Protein AF-A0A0B4ES40-F1 (afdb_monomer)

Mean predicted aligned error: 14.02 Å

pLDDT: mean 85.28, std 9.87, range [44.19, 98.38]

Radius of gyration: 59.07 Å; Cα contacts (8 Å, |Δi|>4): 152; chains: 1; bounding box: 113×25×164 Å

Foldseek 3Di:
DVVLVVLVVVLVVLVVQLVVLVVQLVVLLVQLLVLLVVLLVVLVVVQVVCVVVVHPPDPLSVVLNVLSVVLNVLSVQLVVLLVVCVVPNDPVSVVSNVVSLVVSLVSLVVSCVSDDPVSNVSSVSSNVSSVSSVVSSVSSSVSVVVSVVSVVVSVVVVVVVVVVVVVVVVVVVVVVVVVVVVVVVVVVVVVVVVVVVVVVVVVCCVVPPVPLVVVLVVLVVCVVVVNLPDADDDPDDDPSNVSSVVSNVVSVVVVVVVVVVVVVVVVD

Secondary structure (DSSP, 8-state):
-HHHHHHHHHHHHHHHHHHHHHHHHHHHHHHHHHHHHHHHHHHHHHHHHHHHTT----HHHHHHHHHHHHHHHHHHHHHHHHHHHHHH--HHHHHHHHHHHHHHHHHHHHHHHHS-HHHHHHHHHHHHHHHHHHHHHHHHHHHHHHHHHHHHHHHHHHHHHHHHHHHHHHHHHHHHHHHHHHHHHHHHHHHHHHHHHHHHHHHHHHHHTHHHHHHHHHHHHHHHTT-TT--------SHHHHHHHHHHHHHHHHHHHHHHHHHHHTT-

Nearest PDB structures (foldseek):
  8to0-assembly1_GX  TM=2.894E-01  e=1.311E+00  Mus musculus
  7ung-assembly1_D3  TM=2.760E-01  e=1.072E+00  Homo sapiens
  7ung-assembly1_D5  TM=2.730E-01  e=2.653E+00  Homo sapiens
  8to0-assembly1_E  TM=2.397E-01  e=5.104E+00  Mus musculus

Structure (mmCIF, N/CA/C/O backbone):
data_AF-A0A0B4ES40-F1
#
_entry.id   AF-A0A0B4ES40-F1
#
loop_
_atom_site.group_PDB
_atom_site.id
_atom_site.type_symbol
_atom_site.label_atom_id
_atom_site.label_alt_id
_atom_site.label_comp_id
_atom_site.label_asym_id
_atom_site.label_entity_id
_atom_site.label_seq_id
_atom_site.pdbx_PDB_ins_code
_atom_site.Cartn_x
_atom_site.Cartn_y
_atom_site.Cartn_z
_atom_site.occupancy
_atom_site.B_iso_or_equiv
_atom_site.auth_seq_id
_atom_site.auth_comp_id
_atom_site.auth_asym_id
_atom_site.auth_atom_id
_atom_site.pdbx_PDB_model_num
ATOM 1 N N . ALA A 1 1 ? -17.596 -4.186 12.706 1.00 68.81 1 ALA A N 1
ATOM 2 C CA . ALA A 1 1 ? -16.881 -5.460 12.444 1.00 68.81 1 ALA A CA 1
ATOM 3 C C . ALA A 1 1 ? -16.883 -5.879 10.963 1.00 68.81 1 ALA A C 1
ATOM 5 O O . ALA A 1 1 ? -15.807 -6.031 10.399 1.00 68.81 1 ALA A O 1
ATOM 6 N N . GLN A 1 2 ? -18.039 -6.035 10.297 1.00 82.19 2 GLN A N 1
ATOM 7 C CA . GLN A 1 2 ? -18.096 -6.508 8.895 1.00 82.19 2 GLN A CA 1
ATOM 8 C C . GLN A 1 2 ? -17.362 -5.596 7.892 1.00 82.19 2 GLN A C 1
ATOM 10 O O . GLN A 1 2 ? -16.599 -6.089 7.064 1.00 82.19 2 GLN A O 1
ATOM 15 N N . ALA A 1 3 ? -17.521 -4.272 8.010 1.00 80.56 3 ALA A N 1
ATOM 16 C CA . ALA A 1 3 ? -16.816 -3.305 7.161 1.00 80.56 3 ALA A CA 1
ATOM 17 C C . ALA A 1 3 ? -15.284 -3.393 7.301 1.00 80.56 3 ALA A C 1
ATOM 19 O O . ALA A 1 3 ? -14.575 -3.330 6.303 1.00 80.56 3 ALA A O 1
ATOM 20 N N . TYR A 1 4 ? -14.785 -3.622 8.523 1.00 82.19 4 TYR A N 1
ATOM 21 C CA . TYR A 1 4 ? -13.354 -3.793 8.797 1.00 82.19 4 TYR A CA 1
ATOM 22 C C . TYR A 1 4 ? -12.803 -5.047 8.133 1.00 82.19 4 TYR A C 1
ATOM 24 O O . TYR A 1 4 ? -11.811 -4.985 7.418 1.00 82.19 4 TYR A O 1
ATOM 32 N N . ARG A 1 5 ? -13.504 -6.176 8.279 1.00 85.62 5 ARG A N 1
ATOM 33 C CA . ARG A 1 5 ? -13.100 -7.440 7.656 1.00 85.62 5 ARG A CA 1
ATOM 34 C C . ARG A 1 5 ? -13.075 -7.354 6.127 1.00 85.62 5 ARG A C 1
ATOM 36 O O . ARG A 1 5 ? -12.141 -7.857 5.513 1.00 85.62 5 ARG A O 1
ATOM 43 N N . LYS A 1 6 ? -14.070 -6.695 5.519 1.00 89.56 6 LYS A N 1
ATOM 44 C CA . LYS A 1 6 ? -14.107 -6.463 4.067 1.00 89.56 6 LYS A CA 1
ATOM 45 C C . LYS A 1 6 ? -12.935 -5.589 3.612 1.00 89.56 6 LYS A C 1
ATOM 47 O O . LYS A 1 6 ? -12.238 -5.954 2.673 1.00 89.56 6 LYS A O 1
ATOM 52 N N . GLN A 1 7 ? -12.701 -4.471 4.301 1.00 87.88 7 GLN A N 1
ATOM 53 C CA . GLN A 1 7 ? -11.593 -3.568 3.988 1.00 87.88 7 GLN A CA 1
ATOM 54 C C . GLN A 1 7 ? -10.233 -4.258 4.159 1.00 87.88 7 GLN A C 1
ATOM 56 O O . GLN A 1 7 ? -9.320 -4.003 3.382 1.00 87.88 7 GLN A O 1
ATOM 61 N N . PHE A 1 8 ? -10.108 -5.158 5.137 1.00 88.56 8 PHE A N 1
ATOM 62 C CA . PHE A 1 8 ? -8.881 -5.912 5.388 1.00 88.56 8 PHE A CA 1
ATOM 63 C C . PHE A 1 8 ? -8.593 -6.903 4.265 1.00 88.56 8 PHE A C 1
ATOM 65 O O . PHE A 1 8 ? -7.473 -6.949 3.773 1.00 88.56 8 PHE A O 1
ATOM 72 N N . GLY A 1 9 ? -9.611 -7.631 3.796 1.00 89.38 9 GLY A N 1
ATOM 73 C CA . GLY A 1 9 ? -9.466 -8.506 2.631 1.00 89.38 9 GLY A CA 1
ATOM 74 C C . GLY A 1 9 ? -9.028 -7.750 1.372 1.00 89.38 9 GLY A C 1
ATOM 75 O O . GLY A 1 9 ? -8.148 -8.220 0.651 1.00 89.38 9 GLY A O 1
ATOM 76 N N . GLN A 1 10 ? -9.586 -6.555 1.141 1.00 90.31 10 GLN A N 1
ATOM 77 C CA . GLN A 1 10 ? -9.168 -5.703 0.024 1.00 90.31 10 GLN A CA 1
ATOM 78 C C . GLN A 1 10 ? -7.711 -5.256 0.176 1.00 90.31 10 GLN A C 1
ATOM 80 O O . GLN A 1 10 ? -6.926 -5.436 -0.743 1.00 90.31 10 GLN A O 1
ATOM 85 N N . PHE A 1 11 ? -7.331 -4.759 1.355 1.00 89.88 11 PHE A N 1
ATOM 86 C CA . PHE A 1 11 ? -5.960 -4.335 1.640 1.00 89.88 11 PHE A CA 1
ATOM 87 C C . PHE A 1 11 ? -4.937 -5.460 1.423 1.00 89.88 11 PHE A C 1
ATOM 89 O O . PHE A 1 11 ? -3.907 -5.243 0.796 1.00 89.88 11 PHE A O 1
ATOM 96 N N . VAL A 1 12 ? -5.234 -6.679 1.883 1.00 91.44 12 VAL A N 1
ATOM 97 C CA . VAL A 1 12 ? -4.370 -7.850 1.652 1.00 91.44 12 VAL A CA 1
ATOM 98 C C . VAL A 1 12 ? -4.225 -8.143 0.156 1.00 91.44 12 VAL A C 1
ATOM 100 O O . VAL A 1 12 ? -3.125 -8.429 -0.313 1.00 91.44 12 VAL A O 1
ATOM 103 N N . THR A 1 13 ? -5.316 -8.036 -0.604 1.00 91.19 13 THR A N 1
ATOM 104 C CA . THR A 1 13 ? -5.299 -8.241 -2.060 1.00 91.19 13 THR A CA 1
ATOM 105 C C . THR A 1 13 ? -4.443 -7.184 -2.756 1.00 91.19 13 THR A C 1
ATOM 107 O O . THR A 1 13 ? -3.557 -7.536 -3.533 1.00 91.19 13 THR A O 1
ATOM 110 N N . ASP A 1 14 ? -4.650 -5.907 -2.430 1.00 88.62 14 ASP A N 1
ATOM 111 C CA . ASP A 1 14 ? -3.900 -4.782 -2.998 1.00 88.62 14 ASP A CA 1
ATOM 112 C C . ASP A 1 14 ? -2.403 -4.885 -2.644 1.00 88.62 14 ASP A C 1
ATOM 114 O O . ASP A 1 14 ? -1.536 -4.637 -3.482 1.00 88.62 14 ASP A O 1
ATOM 118 N N . SER A 1 15 ? -2.083 -5.335 -1.425 1.00 88.88 15 SER A N 1
ATOM 119 C CA . SER A 1 15 ? -0.713 -5.592 -0.973 1.00 88.88 15 SER A CA 1
ATOM 120 C C . SER A 1 15 ? -0.030 -6.695 -1.791 1.00 88.88 15 SER A C 1
ATOM 122 O O . SER A 1 15 ? 1.097 -6.514 -2.260 1.00 88.88 15 SER A O 1
ATOM 124 N N . HIS A 1 16 ? -0.724 -7.811 -2.040 1.00 92.00 16 HIS A N 1
ATOM 125 C CA . HIS A 1 16 ? -0.216 -8.876 -2.907 1.00 92.00 16 HIS A CA 1
ATOM 126 C C . HIS A 1 16 ? -0.028 -8.409 -4.355 1.00 92.00 16 HIS A C 1
ATOM 128 O O . HIS A 1 16 ? 0.994 -8.719 -4.967 1.00 92.00 16 HIS A O 1
ATOM 134 N N . GLN A 1 17 ? -0.975 -7.639 -4.896 1.00 92.31 17 GLN A N 1
ATOM 135 C CA . GLN A 1 17 ? -0.878 -7.083 -6.247 1.00 92.31 17 GLN A CA 1
ATOM 136 C C . GLN A 1 17 ? 0.275 -6.083 -6.383 1.00 92.31 17 GLN A C 1
ATOM 138 O O . GLN A 1 17 ? 0.964 -6.084 -7.401 1.00 92.31 17 GLN A O 1
ATOM 143 N N . ALA A 1 18 ? 0.532 -5.260 -5.363 1.00 92.00 18 ALA A N 1
ATOM 144 C CA . ALA A 1 18 ? 1.681 -4.359 -5.340 1.00 92.00 18 ALA A CA 1
ATOM 145 C C . ALA A 1 18 ? 3.008 -5.134 -5.309 1.00 92.00 18 ALA A C 1
ATOM 147 O O . ALA A 1 18 ? 3.925 -4.810 -6.061 1.00 92.00 18 ALA A O 1
ATOM 148 N N . ALA A 1 19 ? 3.096 -6.195 -4.499 1.00 92.50 19 ALA A N 1
ATOM 149 C CA . ALA A 1 19 ? 4.283 -7.047 -4.433 1.00 92.50 19 ALA A CA 1
ATOM 150 C C . ALA A 1 19 ? 4.545 -7.798 -5.749 1.00 92.50 19 ALA A C 1
ATOM 152 O O . ALA A 1 19 ? 5.697 -7.944 -6.157 1.00 92.50 19 ALA A O 1
ATOM 153 N N . GLN A 1 20 ? 3.491 -8.264 -6.423 1.00 95.62 20 GLN A N 1
ATOM 154 C CA . GLN A 1 20 ? 3.619 -8.912 -7.726 1.00 95.62 20 GLN A CA 1
ATOM 155 C C . GLN A 1 20 ? 4.029 -7.909 -8.810 1.00 95.62 20 GLN A C 1
ATOM 157 O O . GLN A 1 20 ? 4.994 -8.156 -9.526 1.00 95.62 20 GLN A O 1
ATOM 162 N N . ALA A 1 21 ? 3.378 -6.744 -8.863 1.00 96.81 21 ALA A N 1
ATOM 163 C CA . ALA A 1 21 ? 3.721 -5.693 -9.817 1.00 96.81 21 ALA A CA 1
ATOM 164 C C . ALA A 1 21 ? 5.163 -5.190 -9.644 1.00 96.81 21 ALA A C 1
ATOM 166 O O . ALA A 1 21 ? 5.815 -4.878 -10.634 1.00 96.81 21 ALA A O 1
ATOM 167 N N . LEU A 1 22 ? 5.693 -5.169 -8.413 1.00 96.62 22 LEU A N 1
ATOM 168 C CA . LEU A 1 22 ? 7.104 -4.861 -8.163 1.00 96.62 22 LEU A CA 1
ATOM 169 C C . LEU A 1 22 ? 8.035 -5.874 -8.845 1.00 96.62 22 LEU A C 1
ATOM 171 O O . LEU A 1 22 ? 8.992 -5.474 -9.502 1.00 96.62 22 LEU A O 1
ATOM 175 N N . LYS A 1 23 ? 7.755 -7.176 -8.705 1.00 97.38 23 LYS A N 1
ATOM 176 C CA . LYS A 1 23 ? 8.553 -8.238 -9.341 1.00 97.38 23 LYS A CA 1
ATOM 177 C C . LYS A 1 23 ? 8.474 -8.163 -10.861 1.00 97.38 23 LYS A C 1
ATOM 179 O O . LYS A 1 23 ? 9.495 -8.276 -11.533 1.00 97.38 23 LYS A O 1
ATOM 184 N N . ASP A 1 24 ? 7.272 -7.955 -11.391 1.00 97.38 24 ASP A N 1
ATOM 185 C CA . ASP A 1 24 ? 7.054 -7.849 -12.832 1.00 97.38 24 ASP A CA 1
ATOM 186 C C . ASP A 1 24 ? 7.789 -6.626 -13.397 1.00 97.38 24 ASP A C 1
ATOM 188 O O . ASP A 1 24 ? 8.494 -6.739 -14.395 1.00 97.38 24 ASP A O 1
ATOM 192 N N . MET A 1 25 ? 7.720 -5.483 -12.712 1.00 97.94 25 MET A N 1
ATOM 193 C CA . MET A 1 25 ? 8.471 -4.278 -13.066 1.00 97.94 25 MET A CA 1
ATOM 194 C C . MET A 1 25 ? 9.985 -4.498 -13.021 1.00 97.94 25 MET A C 1
ATOM 196 O O . MET A 1 25 ? 10.664 -4.093 -13.957 1.00 97.94 25 MET A O 1
ATOM 200 N N . GLN A 1 26 ? 10.518 -5.163 -11.990 1.00 96.62 26 GLN A N 1
ATOM 201 C CA . GLN A 1 26 ? 11.948 -5.493 -11.916 1.00 96.62 26 GLN A CA 1
ATOM 202 C C . GLN A 1 26 ? 12.390 -6.362 -13.095 1.00 96.62 26 GLN A C 1
ATOM 204 O O . GLN A 1 26 ? 13.418 -6.081 -13.703 1.00 96.62 26 GLN A O 1
ATOM 209 N N . LYS A 1 27 ? 11.576 -7.353 -13.476 1.00 97.94 27 LYS A N 1
ATOM 210 C CA . LYS A 1 27 ? 11.835 -8.179 -14.658 1.00 97.94 27 LYS A CA 1
ATOM 211 C C . LYS A 1 27 ? 11.879 -7.341 -15.939 1.00 97.94 27 LYS A C 1
ATOM 213 O O . LYS A 1 27 ? 12.788 -7.520 -16.740 1.00 97.94 27 LYS A O 1
ATOM 218 N N . GLN A 1 28 ? 10.926 -6.426 -16.132 1.00 98.25 28 GLN A N 1
ATOM 219 C CA . GLN A 1 28 ? 10.927 -5.546 -17.309 1.00 98.25 28 GLN A CA 1
ATOM 220 C C . GLN A 1 28 ? 12.098 -4.554 -17.298 1.00 98.25 28 GLN A C 1
ATOM 222 O O . GLN A 1 28 ? 12.634 -4.225 -18.351 1.00 98.25 28 GLN A O 1
ATOM 227 N N . ALA A 1 29 ? 12.516 -4.092 -16.120 1.00 97.19 29 ALA A N 1
ATOM 228 C CA . ALA A 1 29 ? 13.675 -3.221 -15.973 1.00 97.19 29 ALA A CA 1
ATOM 229 C C . ALA A 1 29 ? 14.978 -3.938 -16.359 1.00 97.19 29 ALA A C 1
ATOM 231 O O . ALA A 1 29 ? 15.827 -3.355 -17.032 1.00 97.19 29 ALA A O 1
ATOM 232 N N . ASP A 1 30 ? 15.127 -5.202 -15.952 1.00 96.94 30 ASP A N 1
ATOM 233 C CA . ASP A 1 30 ? 16.272 -6.033 -16.326 1.00 96.94 30 ASP A CA 1
ATOM 234 C C . ASP A 1 30 ? 16.258 -6.365 -17.826 1.00 96.94 30 ASP A C 1
ATOM 236 O O . ASP A 1 30 ? 17.303 -6.290 -18.468 1.00 96.94 30 ASP A O 1
ATOM 240 N N . GLU A 1 31 ? 15.085 -6.646 -18.405 1.00 97.25 31 GLU A N 1
ATOM 241 C CA . GLU A 1 31 ? 14.923 -6.820 -19.855 1.00 97.25 31 GLU A CA 1
ATOM 242 C C . GLU A 1 31 ? 15.353 -5.560 -20.615 1.00 97.25 31 GLU A C 1
ATOM 244 O O . GLU A 1 31 ? 16.199 -5.633 -21.503 1.00 97.25 31 GLU A O 1
ATOM 249 N N . ALA A 1 32 ? 14.859 -4.385 -20.214 1.00 96.31 32 ALA A N 1
ATOM 250 C CA . ALA A 1 32 ? 15.267 -3.115 -20.808 1.00 96.31 32 ALA A CA 1
ATOM 251 C C . ALA A 1 32 ? 16.782 -2.893 -20.697 1.00 96.31 32 ALA A C 1
ATOM 253 O O . ALA A 1 32 ? 17.403 -2.455 -21.661 1.00 96.31 32 ALA A O 1
ATOM 254 N N . ARG A 1 33 ? 17.403 -3.252 -19.565 1.00 95.69 33 ARG A N 1
ATOM 255 C CA . ARG A 1 33 ? 18.863 -3.185 -19.415 1.00 95.69 33 ARG A CA 1
ATOM 256 C C . ARG A 1 33 ? 19.582 -4.070 -20.421 1.00 95.69 33 ARG A C 1
ATOM 258 O O . ARG A 1 33 ? 20.463 -3.573 -21.110 1.00 95.69 33 ARG A O 1
ATOM 265 N N . MET A 1 34 ? 19.186 -5.334 -20.537 1.00 95.56 34 MET A N 1
ATOM 266 C CA . MET A 1 34 ? 19.805 -6.268 -21.479 1.00 95.56 34 MET A CA 1
ATOM 267 C C . MET A 1 34 ? 19.669 -5.789 -22.927 1.00 95.56 34 MET A C 1
ATOM 269 O O . MET A 1 34 ? 20.644 -5.830 -23.671 1.00 95.56 34 MET A O 1
ATOM 273 N N . GLN A 1 35 ? 18.498 -5.279 -23.322 1.00 95.00 35 GLN A N 1
ATOM 274 C CA . GLN A 1 35 ? 18.300 -4.772 -24.683 1.00 95.00 35 GLN A CA 1
ATOM 275 C C . GLN A 1 35 ? 19.138 -3.515 -24.962 1.00 95.00 35 GLN A C 1
ATOM 277 O O . GLN A 1 35 ? 19.683 -3.368 -26.051 1.00 95.00 35 GLN A O 1
ATOM 282 N N . PHE A 1 36 ? 19.301 -2.621 -23.983 1.00 92.94 36 PHE A N 1
ATOM 283 C CA . PHE A 1 36 ? 20.149 -1.432 -24.132 1.00 92.94 36 PHE A CA 1
ATOM 284 C C . PHE A 1 36 ? 21.649 -1.773 -24.129 1.00 92.94 36 PHE A C 1
ATOM 286 O O . PHE A 1 36 ? 22.406 -1.172 -24.887 1.00 92.94 36 PHE A O 1
ATOM 293 N N . GLU A 1 37 ? 22.081 -2.753 -23.329 1.00 93.06 37 GLU A N 1
ATOM 294 C CA . GLU A 1 37 ? 23.445 -3.306 -23.379 1.00 93.06 37 GLU A CA 1
ATOM 295 C C . GLU A 1 37 ? 23.720 -3.953 -24.747 1.00 93.06 37 GLU A C 1
ATOM 297 O O . GLU A 1 37 ? 24.794 -3.776 -25.321 1.00 93.06 37 GLU A O 1
ATOM 302 N N . PHE A 1 38 ? 22.736 -4.659 -25.312 1.00 92.06 38 PHE A N 1
ATOM 303 C CA . PHE A 1 38 ? 22.842 -5.242 -26.646 1.00 92.06 38 PHE A CA 1
ATOM 304 C C . PHE A 1 38 ? 22.931 -4.171 -27.744 1.00 92.06 38 PHE A C 1
ATOM 306 O O . PHE A 1 38 ? 23.799 -4.265 -28.610 1.00 92.06 38 PHE A O 1
ATOM 313 N N . VAL A 1 39 ? 22.113 -3.112 -27.666 1.00 89.56 39 VAL A N 1
ATOM 314 C CA . VAL A 1 39 ? 22.230 -1.929 -28.539 1.00 89.56 39 VAL A CA 1
ATOM 315 C C . VAL A 1 39 ? 23.646 -1.355 -28.475 1.00 89.56 39 VAL A C 1
ATOM 317 O O . VAL A 1 39 ? 24.266 -1.144 -29.512 1.00 89.56 39 VAL A O 1
ATOM 320 N N . GLU A 1 40 ? 24.193 -1.140 -27.277 1.00 88.81 40 GLU A N 1
ATOM 321 C CA . GLU A 1 40 ? 25.553 -0.617 -27.113 1.00 88.81 40 GLU A CA 1
ATOM 322 C C . GLU A 1 40 ? 26.610 -1.532 -27.762 1.00 88.81 40 GLU A C 1
ATOM 324 O O . GLU A 1 40 ? 27.472 -1.056 -28.509 1.00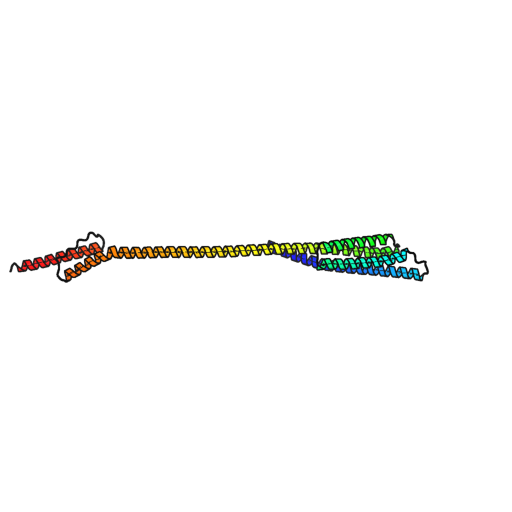 88.81 40 GLU A O 1
ATOM 329 N N . LEU A 1 41 ? 26.526 -2.847 -27.535 1.00 89.19 41 LEU A N 1
ATOM 330 C CA . LEU A 1 41 ? 27.445 -3.837 -28.107 1.00 89.19 41 LEU A CA 1
ATOM 331 C C . LEU A 1 41 ? 27.416 -3.850 -29.640 1.00 89.19 41 LEU A C 1
ATOM 333 O O . LEU A 1 41 ? 28.477 -3.805 -30.271 1.00 89.19 41 LEU A O 1
ATOM 337 N N . GLU A 1 42 ? 26.225 -3.877 -30.239 1.00 86.31 42 GLU A N 1
ATOM 338 C CA . GLU A 1 42 ? 26.048 -3.839 -31.697 1.00 86.31 42 GLU A CA 1
ATOM 339 C C . GLU A 1 42 ? 26.558 -2.525 -32.304 1.00 86.31 42 GLU A C 1
ATOM 341 O O . GLU A 1 42 ? 27.100 -2.478 -33.409 1.00 86.31 42 GLU A O 1
ATOM 346 N N . MET A 1 43 ? 26.468 -1.4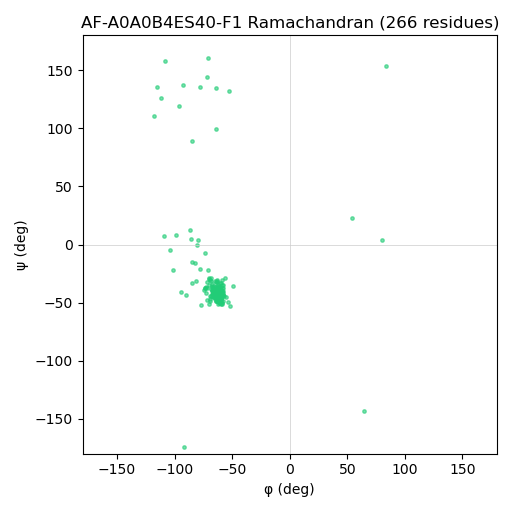30 -31.557 1.00 80.31 43 MET A N 1
ATOM 347 C CA . MET A 1 43 ? 26.954 -0.134 -32.018 1.00 80.31 43 MET A CA 1
ATOM 348 C C . MET A 1 43 ? 28.481 -0.051 -31.994 1.00 80.31 43 MET A C 1
ATOM 350 O O . MET A 1 43 ? 29.091 0.450 -32.945 1.00 80.31 43 MET A O 1
ATOM 354 N N . TYR A 1 44 ? 29.126 -0.613 -30.970 1.00 83.62 44 TYR A N 1
ATOM 355 C CA . TYR A 1 44 ? 30.583 -0.744 -30.949 1.00 83.62 44 TYR A CA 1
ATOM 356 C C . TYR A 1 44 ? 31.105 -1.732 -31.997 1.00 83.62 44 TYR A C 1
ATOM 358 O O . TYR A 1 44 ? 32.165 -1.489 -32.588 1.00 83.62 44 TYR A O 1
ATOM 366 N N . SER A 1 45 ? 30.382 -2.826 -32.258 1.00 84.94 45 SER A N 1
ATOM 367 C CA . SER A 1 45 ? 30.744 -3.792 -33.301 1.00 84.94 45 SER A CA 1
ATOM 368 C C . SER A 1 45 ? 30.730 -3.122 -34.686 1.00 84.94 45 SER A C 1
ATOM 370 O O . SER A 1 45 ? 31.721 -3.211 -35.422 1.00 84.94 45 SER A O 1
ATOM 372 N N . ALA A 1 46 ? 29.684 -2.341 -34.987 1.00 78.94 46 ALA A N 1
ATOM 373 C CA . ALA A 1 46 ? 29.546 -1.575 -36.224 1.00 78.94 46 ALA A CA 1
ATOM 374 C C . ALA A 1 46 ? 30.640 -0.503 -36.383 1.00 78.94 46 ALA A C 1
ATOM 376 O O . ALA A 1 46 ? 31.225 -0.350 -37.464 1.00 78.94 46 ALA A O 1
ATOM 377 N N . LEU A 1 47 ? 30.981 0.205 -35.300 1.00 80.31 47 LEU A N 1
ATOM 378 C CA . LEU A 1 47 ? 32.080 1.174 -35.297 1.00 80.31 47 LEU A CA 1
ATOM 379 C C . LEU A 1 47 ? 33.419 0.491 -35.613 1.00 80.31 47 LEU A C 1
ATOM 381 O O . LEU A 1 47 ? 34.170 0.950 -36.476 1.00 80.31 47 LEU A O 1
ATOM 385 N N . ARG A 1 48 ? 33.707 -0.645 -34.965 1.00 82.38 48 ARG A N 1
ATOM 386 C CA . ARG A 1 48 ? 34.945 -1.405 -35.185 1.00 82.38 48 ARG A CA 1
ATOM 387 C C . ARG A 1 48 ? 35.050 -1.936 -36.616 1.00 82.38 48 ARG A C 1
ATOM 389 O O . ARG A 1 48 ? 36.136 -1.884 -37.192 1.00 82.38 48 ARG A O 1
ATOM 396 N N . ALA A 1 49 ? 33.949 -2.410 -37.198 1.00 80.12 49 ALA A N 1
ATOM 397 C CA . ALA A 1 49 ? 33.904 -2.858 -38.590 1.00 80.12 49 ALA A CA 1
ATOM 398 C C . ALA A 1 49 ? 34.196 -1.710 -39.578 1.00 80.12 49 ALA A C 1
ATOM 400 O O . ALA A 1 49 ? 34.958 -1.880 -40.535 1.00 80.12 49 ALA A O 1
ATOM 401 N N . THR A 1 50 ? 33.658 -0.517 -39.310 1.00 75.94 50 THR A N 1
ATOM 402 C CA . THR A 1 50 ? 33.907 0.689 -40.118 1.00 75.94 50 THR A CA 1
ATOM 403 C C . THR A 1 50 ? 35.385 1.087 -40.088 1.00 75.94 50 THR A C 1
ATOM 405 O O . THR A 1 50 ? 35.986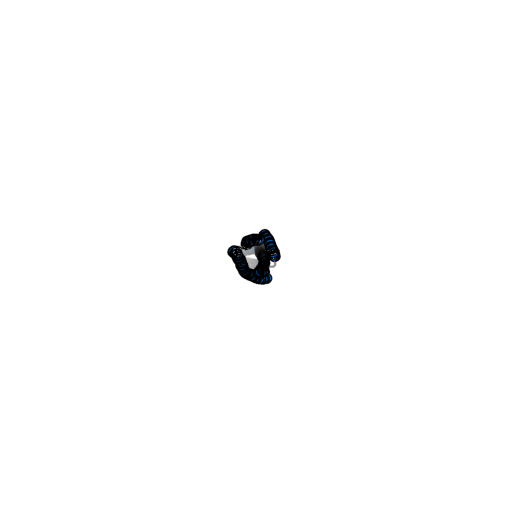 1.312 -41.137 1.00 75.94 50 THR A O 1
ATOM 408 N N . ILE A 1 51 ? 36.006 1.069 -38.904 1.00 78.00 51 ILE A N 1
ATOM 409 C CA . ILE A 1 51 ? 37.440 1.356 -38.735 1.00 78.00 51 ILE A CA 1
ATOM 410 C C . ILE A 1 51 ? 38.307 0.303 -39.446 1.00 78.00 51 ILE A C 1
ATOM 412 O O . ILE A 1 51 ? 39.250 0.649 -40.155 1.00 78.00 51 ILE A O 1
ATOM 416 N N . ALA A 1 52 ? 37.989 -0.988 -39.293 1.00 79.62 52 ALA A N 1
ATOM 417 C CA . ALA A 1 52 ? 38.771 -2.082 -39.878 1.00 79.62 52 ALA A CA 1
ATOM 418 C C . ALA A 1 52 ? 38.779 -2.061 -41.418 1.00 79.62 52 ALA A C 1
ATOM 420 O O . ALA A 1 52 ? 39.776 -2.420 -42.048 1.00 79.62 52 ALA A O 1
ATOM 421 N N . THR A 1 53 ? 37.688 -1.604 -42.033 1.00 77.75 53 THR A N 1
ATOM 422 C CA . THR A 1 53 ? 37.559 -1.503 -43.495 1.00 77.75 53 THR A CA 1
ATOM 423 C C . THR A 1 53 ? 38.244 -0.270 -44.102 1.00 77.75 53 THR A C 1
ATOM 425 O O . THR A 1 53 ? 38.158 -0.088 -45.313 1.00 77.75 53 THR A O 1
ATOM 428 N N . HIS A 1 54 ? 38.952 0.553 -43.309 1.00 61.34 54 HIS A N 1
ATOM 429 C CA . HIS A 1 54 ? 39.601 1.803 -43.750 1.00 61.34 54 HIS A CA 1
ATOM 430 C C . HIS A 1 54 ? 38.646 2.778 -44.468 1.00 61.34 54 HIS A C 1
ATOM 432 O O . HIS A 1 54 ? 39.081 3.635 -45.239 1.00 61.34 54 HIS A O 1
ATOM 438 N N . ARG A 1 55 ? 37.335 2.662 -44.223 1.00 61.75 55 ARG A N 1
ATOM 439 C CA . ARG A 1 55 ? 36.370 3.695 -44.603 1.00 61.75 55 ARG A CA 1
ATOM 440 C C . ARG A 1 55 ? 36.561 4.900 -43.686 1.00 61.75 55 ARG A C 1
ATOM 442 O O . ARG A 1 55 ? 36.865 4.730 -42.507 1.00 61.75 55 ARG A O 1
ATOM 449 N N . GLU A 1 56 ? 36.385 6.108 -44.223 1.00 59.88 56 GLU A N 1
ATOM 450 C CA . GLU A 1 56 ? 36.374 7.321 -43.402 1.00 59.88 56 GLU A CA 1
ATOM 451 C C . GLU A 1 56 ? 35.365 7.153 -42.257 1.00 59.88 56 GLU A C 1
ATOM 453 O O . GLU A 1 56 ? 34.237 6.697 -42.468 1.00 59.88 56 GLU A O 1
ATOM 458 N N . LEU A 1 57 ? 35.784 7.482 -41.029 1.00 60.50 57 LEU A N 1
ATOM 459 C CA . LEU A 1 57 ? 34.859 7.579 -39.906 1.00 60.50 57 LEU A CA 1
ATOM 460 C C . LEU A 1 57 ? 33.887 8.719 -40.206 1.00 60.50 57 LEU A C 1
ATOM 462 O O . LEU A 1 57 ? 34.200 9.889 -39.995 1.00 60.50 57 LEU A O 1
ATOM 466 N N . ASN A 1 58 ? 32.699 8.374 -40.690 1.00 62.66 58 ASN A N 1
ATOM 467 C CA . ASN A 1 58 ? 31.629 9.347 -40.833 1.00 62.66 58 ASN A CA 1
ATOM 468 C C . ASN A 1 58 ? 31.240 9.849 -39.439 1.00 62.66 58 ASN A C 1
ATOM 470 O O . ASN A 1 58 ? 31.059 9.034 -38.526 1.00 62.66 58 ASN A O 1
ATOM 474 N N . ALA A 1 59 ? 31.080 11.169 -39.295 1.00 62.81 59 ALA A N 1
ATOM 475 C CA . ALA A 1 59 ? 30.670 11.824 -38.049 1.00 62.81 59 ALA A CA 1
ATOM 476 C C . ALA A 1 59 ? 29.428 11.157 -37.425 1.00 62.81 59 ALA A C 1
ATOM 478 O O . ALA A 1 59 ? 29.370 10.966 -36.214 1.00 62.81 59 ALA A O 1
ATOM 479 N N . ASP A 1 60 ? 28.510 10.682 -38.268 1.00 65.94 60 ASP A N 1
ATOM 480 C CA . ASP A 1 60 ? 27.297 9.970 -37.866 1.00 65.94 60 ASP A CA 1
ATOM 481 C C . ASP A 1 60 ? 27.576 8.691 -37.058 1.00 65.94 60 ASP A C 1
ATOM 483 O O . ASP A 1 60 ? 26.842 8.393 -36.123 1.00 65.94 60 ASP A O 1
ATOM 487 N N . THR A 1 61 ? 28.654 7.954 -37.354 1.00 64.81 61 THR A N 1
ATOM 488 C CA . THR A 1 61 ? 28.996 6.687 -36.669 1.00 64.81 61 THR A CA 1
ATOM 489 C C . THR A 1 61 ? 29.527 6.932 -35.257 1.00 64.81 61 THR A C 1
ATOM 491 O O . THR A 1 61 ? 29.229 6.174 -34.335 1.00 64.81 61 THR A O 1
ATOM 494 N N . LEU A 1 62 ? 30.306 8.005 -35.081 1.00 70.25 62 LEU A N 1
ATOM 495 C CA . LEU A 1 62 ? 30.829 8.411 -33.778 1.00 70.25 62 LEU A CA 1
ATOM 496 C C . LEU A 1 62 ? 29.711 8.992 -32.906 1.00 70.25 62 LEU A C 1
ATOM 498 O O . LEU A 1 62 ? 29.527 8.547 -31.776 1.00 70.25 62 LEU A O 1
ATOM 502 N N . THR A 1 63 ? 28.913 9.907 -33.465 1.00 72.12 63 THR A N 1
ATOM 503 C CA . THR A 1 63 ? 27.727 10.456 -32.796 1.00 72.12 63 THR A CA 1
ATOM 504 C C . THR A 1 63 ? 26.750 9.348 -32.418 1.00 72.12 63 THR A C 1
ATOM 506 O O . THR A 1 63 ? 26.152 9.386 -31.349 1.00 72.12 63 THR A O 1
ATOM 509 N N . PHE A 1 64 ? 26.601 8.319 -33.252 1.00 70.44 64 PHE A N 1
ATOM 510 C CA . PHE A 1 64 ? 25.766 7.174 -32.923 1.00 70.44 64 PHE A CA 1
ATOM 511 C C . PHE A 1 64 ? 26.277 6.437 -31.674 1.00 70.44 64 PHE A C 1
ATOM 513 O O . PHE A 1 64 ? 25.507 6.284 -30.730 1.00 70.44 64 PHE A O 1
ATOM 520 N N . ALA A 1 65 ? 27.565 6.082 -31.596 1.00 74.50 65 ALA A N 1
ATOM 521 C CA . ALA A 1 65 ? 28.143 5.434 -30.411 1.00 74.50 65 ALA A CA 1
ATOM 522 C C . ALA A 1 65 ? 28.011 6.280 -29.124 1.00 74.50 65 ALA A C 1
ATOM 524 O O . ALA A 1 65 ? 27.672 5.742 -28.071 1.00 74.50 65 ALA A O 1
ATOM 525 N N . GLU A 1 66 ? 28.206 7.601 -29.206 1.00 79.81 66 GLU A N 1
ATOM 526 C CA . GLU A 1 66 ? 28.002 8.520 -28.072 1.00 79.81 66 GLU A CA 1
ATOM 527 C C . GLU A 1 66 ? 26.563 8.465 -27.537 1.00 79.81 66 GLU A C 1
ATOM 529 O O . GLU A 1 66 ? 26.340 8.414 -26.324 1.00 79.81 66 GLU A O 1
ATOM 534 N N . ASN A 1 67 ? 25.586 8.397 -28.443 1.00 80.50 67 ASN A N 1
ATOM 535 C CA . ASN A 1 67 ? 24.176 8.344 -28.083 1.00 80.50 67 ASN A CA 1
ATOM 536 C C . ASN A 1 67 ? 23.769 7.003 -27.431 1.00 80.50 67 ASN A C 1
ATOM 538 O O . ASN A 1 67 ? 22.876 6.994 -26.586 1.00 80.50 67 ASN A O 1
ATOM 542 N N . ALA A 1 68 ? 24.417 5.873 -27.749 1.00 79.06 68 ALA A N 1
ATOM 543 C CA . ALA A 1 68 ? 24.174 4.614 -27.022 1.00 79.06 68 ALA A CA 1
ATOM 544 C C . ALA A 1 68 ? 24.615 4.690 -25.561 1.00 79.06 68 ALA A C 1
ATOM 546 O O . ALA A 1 68 ? 23.877 4.287 -24.660 1.00 79.06 68 ALA A O 1
ATOM 547 N N . SER A 1 69 ? 25.802 5.244 -25.311 1.00 85.50 69 SER A N 1
ATOM 548 C CA . SER A 1 69 ? 26.275 5.440 -23.942 1.00 85.50 69 SER A CA 1
ATOM 549 C C . SER A 1 69 ? 25.377 6.419 -23.173 1.00 85.50 69 SER A C 1
ATOM 551 O O . SER A 1 69 ? 25.194 6.268 -21.964 1.00 85.50 69 SER A O 1
ATOM 553 N N . GLU A 1 70 ? 24.781 7.407 -23.850 1.00 88.62 70 GLU A N 1
ATOM 554 C CA . GLU A 1 70 ? 23.764 8.280 -23.255 1.00 88.62 70 GLU A CA 1
ATOM 555 C C . GLU A 1 70 ? 22.507 7.499 -22.844 1.00 88.62 70 GLU A C 1
ATOM 557 O O . GLU A 1 70 ? 22.033 7.656 -21.717 1.00 88.62 70 GLU A O 1
ATOM 562 N N . LEU A 1 71 ? 22.008 6.606 -23.702 1.00 90.00 71 LEU A N 1
ATOM 563 C CA . LEU A 1 71 ? 20.845 5.768 -23.406 1.00 90.00 71 LEU A CA 1
ATOM 564 C C . LEU A 1 71 ? 21.045 4.897 -22.154 1.00 90.00 71 LEU A C 1
ATOM 566 O O . LEU A 1 71 ? 20.157 4.834 -21.301 1.00 90.00 71 LEU A O 1
ATOM 570 N N . LEU A 1 72 ? 22.217 4.277 -21.986 1.00 90.44 72 LEU A N 1
ATOM 571 C CA . LEU A 1 72 ? 22.531 3.506 -20.775 1.00 90.44 72 LEU A CA 1
ATOM 572 C C . LEU A 1 72 ? 22.634 4.388 -19.527 1.00 90.44 72 LEU A C 1
ATOM 574 O O . LEU A 1 72 ? 22.177 3.995 -18.451 1.00 90.44 72 LEU A O 1
ATOM 578 N N . ARG A 1 73 ? 23.178 5.605 -19.648 1.00 93.50 73 ARG A N 1
ATOM 579 C CA . ARG A 1 73 ? 23.202 6.573 -18.536 1.00 93.50 73 ARG A CA 1
ATOM 580 C C . ARG A 1 73 ? 21.796 6.998 -18.123 1.00 93.50 73 ARG A C 1
ATOM 582 O O . ARG A 1 73 ? 21.520 7.068 -16.925 1.00 93.50 73 ARG A O 1
ATOM 589 N N . LEU A 1 74 ? 20.911 7.248 -19.087 1.00 93.81 74 LEU A N 1
ATOM 590 C CA . LEU A 1 74 ? 19.504 7.559 -18.829 1.00 93.81 74 LEU A CA 1
ATOM 591 C C . LEU A 1 74 ? 18.794 6.385 -18.147 1.00 93.81 74 LEU A C 1
ATOM 593 O O . LEU A 1 74 ? 18.092 6.590 -17.156 1.00 93.81 74 LEU A O 1
ATOM 597 N N . LEU A 1 75 ? 19.055 5.150 -18.587 1.00 94.69 75 LEU A N 1
ATOM 598 C CA . LEU A 1 75 ? 18.515 3.955 -17.942 1.00 94.69 75 LEU A CA 1
ATOM 599 C C . LEU A 1 75 ? 19.018 3.788 -16.497 1.00 94.69 75 LEU A C 1
ATOM 601 O O . LEU A 1 75 ? 18.240 3.465 -15.600 1.00 94.69 75 LEU A O 1
ATOM 605 N N . LEU A 1 76 ? 20.298 4.055 -16.228 1.00 95.00 76 LEU A N 1
ATOM 606 C CA . LEU A 1 76 ? 20.836 4.051 -14.863 1.00 95.00 76 LEU A CA 1
ATOM 607 C C . LEU A 1 76 ? 20.180 5.131 -13.989 1.00 95.00 76 LEU A C 1
ATOM 609 O O . LEU A 1 76 ? 19.829 4.868 -12.836 1.00 95.00 76 LEU A O 1
ATOM 613 N N . ALA A 1 77 ? 19.971 6.334 -14.530 1.00 96.25 77 ALA A N 1
ATOM 614 C CA . ALA A 1 77 ? 19.260 7.402 -13.832 1.00 96.25 77 ALA A CA 1
ATOM 615 C C . ALA A 1 77 ? 17.806 7.003 -13.521 1.00 96.25 77 ALA A C 1
ATOM 617 O O . ALA A 1 77 ? 17.341 7.215 -12.398 1.00 96.25 77 ALA A O 1
ATOM 618 N N . LEU A 1 78 ? 17.123 6.352 -14.470 1.00 96.31 78 LEU A N 1
ATOM 619 C CA . LEU A 1 78 ? 15.793 5.772 -14.278 1.00 96.31 78 LEU A CA 1
ATOM 620 C C . LEU A 1 78 ? 15.773 4.753 -13.141 1.00 96.31 78 LEU A C 1
ATOM 622 O O . LEU A 1 78 ? 14.941 4.867 -12.245 1.00 96.31 78 LEU A O 1
ATOM 626 N N . ARG A 1 79 ? 16.715 3.803 -13.115 1.00 96.56 79 ARG A N 1
ATOM 627 C CA . ARG A 1 79 ? 16.813 2.793 -12.046 1.00 96.56 79 ARG A CA 1
ATOM 628 C C . ARG A 1 79 ? 17.055 3.426 -10.675 1.00 96.56 79 ARG A C 1
ATOM 630 O O . ARG A 1 79 ? 16.463 2.994 -9.688 1.00 96.56 79 ARG A O 1
ATOM 637 N N . ASN A 1 80 ? 17.851 4.492 -10.606 1.00 95.62 80 ASN A N 1
ATOM 638 C CA . ASN A 1 80 ? 18.059 5.238 -9.363 1.00 95.62 80 ASN A CA 1
ATOM 639 C C . ASN A 1 80 ? 16.779 5.943 -8.882 1.00 95.62 80 ASN A C 1
ATOM 641 O O . ASN A 1 80 ? 16.472 5.917 -7.687 1.00 95.62 80 ASN A O 1
ATOM 645 N N . ARG A 1 81 ? 16.003 6.554 -9.790 1.00 96.06 81 ARG A N 1
ATOM 646 C CA . ARG A 1 81 ? 14.711 7.169 -9.432 1.00 96.06 81 ARG A CA 1
ATOM 647 C C . ARG A 1 81 ? 13.628 6.140 -9.129 1.00 96.06 81 ARG A C 1
ATOM 649 O O . ARG A 1 81 ? 12.827 6.364 -8.226 1.00 96.06 81 ARG A O 1
ATOM 656 N N . GLU A 1 82 ? 13.654 4.983 -9.783 1.00 96.38 82 GLU A N 1
ATOM 657 C CA . GLU A 1 82 ? 12.803 3.851 -9.422 1.00 96.38 82 GLU A CA 1
ATOM 658 C C . GLU A 1 82 ? 13.103 3.427 -7.986 1.00 96.38 82 GLU A C 1
ATOM 660 O O . GLU A 1 82 ? 12.186 3.313 -7.180 1.00 96.38 82 GLU A O 1
ATOM 665 N N . TYR A 1 83 ? 14.380 3.262 -7.635 1.00 95.06 83 TYR A N 1
ATOM 666 C CA . TYR A 1 83 ? 14.784 2.895 -6.282 1.00 95.06 83 TYR A CA 1
ATOM 667 C C . TYR A 1 83 ? 14.331 3.928 -5.235 1.00 95.06 83 TYR A C 1
ATOM 669 O O . TYR A 1 83 ? 13.801 3.539 -4.194 1.00 95.06 83 TYR A O 1
ATOM 677 N N . CYS A 1 84 ? 14.455 5.232 -5.529 1.00 94.62 84 CYS A N 1
ATOM 678 C CA . CYS A 1 84 ? 13.886 6.323 -4.715 1.00 94.62 84 CYS A CA 1
ATOM 679 C C . CYS A 1 84 ? 12.396 6.083 -4.449 1.00 94.62 84 CYS A C 1
ATOM 681 O O . CYS A 1 84 ? 11.970 6.026 -3.295 1.00 94.62 84 CYS A O 1
ATOM 683 N N . TYR A 1 85 ? 11.617 5.859 -5.510 1.00 95.81 85 TYR A N 1
ATOM 684 C CA . TYR A 1 85 ? 10.175 5.656 -5.412 1.00 95.81 85 TYR A CA 1
ATOM 685 C C . TYR A 1 85 ? 9.801 4.338 -4.713 1.00 95.81 85 TYR A C 1
ATOM 687 O O . TYR A 1 85 ? 8.865 4.293 -3.920 1.00 95.81 85 TYR A O 1
ATOM 695 N N . VAL A 1 86 ? 10.539 3.251 -4.941 1.00 94.06 86 VAL A N 1
ATOM 696 C CA . VAL A 1 86 ? 10.299 1.965 -4.272 1.00 94.06 86 VAL A CA 1
ATOM 697 C C . VAL A 1 86 ? 10.550 2.078 -2.766 1.00 94.06 86 VAL A C 1
ATOM 699 O O . VAL A 1 86 ? 9.748 1.570 -1.982 1.00 94.06 86 VAL A O 1
ATOM 702 N N . GLN A 1 87 ? 11.606 2.776 -2.351 1.00 91.19 87 GLN A N 1
ATOM 703 C CA . GLN A 1 87 ? 11.954 2.930 -0.937 1.00 91.19 87 GLN A CA 1
ATOM 704 C C . GLN A 1 87 ? 11.074 3.957 -0.221 1.00 91.19 87 GLN A C 1
ATOM 706 O O . GLN A 1 87 ? 10.500 3.674 0.827 1.00 91.19 87 GLN A O 1
ATOM 711 N N . GLN A 1 88 ? 10.965 5.157 -0.786 1.00 88.69 88 GLN A N 1
ATOM 712 C CA . GLN A 1 88 ? 10.368 6.312 -0.113 1.00 88.69 88 GLN A CA 1
ATOM 713 C C . GLN A 1 88 ? 8.934 6.586 -0.576 1.00 88.69 88 GLN A C 1
ATOM 715 O O . GLN A 1 88 ? 8.156 7.194 0.155 1.00 88.69 88 GLN A O 1
ATOM 720 N N . GLY A 1 89 ? 8.554 6.108 -1.763 1.00 89.75 89 GLY A N 1
ATOM 721 C CA . GLY A 1 89 ? 7.315 6.513 -2.418 1.00 89.75 89 GLY A CA 1
ATOM 722 C C . GLY A 1 89 ? 7.351 7.992 -2.786 1.00 89.75 89 GLY A C 1
ATOM 723 O O . GLY A 1 89 ? 8.391 8.537 -3.154 1.00 89.75 89 GLY A O 1
ATOM 724 N N . GLY A 1 90 ? 6.198 8.643 -2.655 1.00 88.94 90 GLY A N 1
ATOM 725 C CA . GLY A 1 90 ? 6.085 10.090 -2.789 1.00 88.94 90 GLY A CA 1
ATOM 726 C C . GLY A 1 90 ? 5.951 10.587 -4.227 1.00 88.94 90 GLY A C 1
ATOM 727 O O . GLY A 1 90 ? 6.384 9.964 -5.197 1.00 88.94 90 GLY A O 1
ATOM 728 N N . GLU A 1 91 ? 5.325 11.753 -4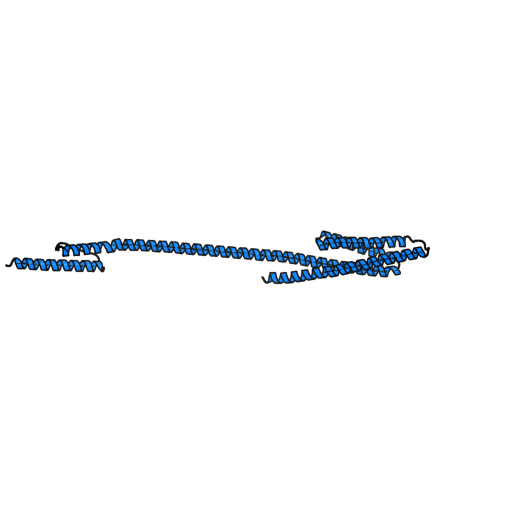.345 1.00 92.12 91 GLU A N 1
ATOM 729 C CA . GLU A 1 91 ? 5.019 12.393 -5.626 1.00 92.12 91 GLU A CA 1
ATOM 730 C C . GLU A 1 91 ? 6.283 12.897 -6.337 1.00 92.12 91 GLU A C 1
ATOM 732 O O . GLU A 1 91 ? 6.363 12.858 -7.561 1.00 92.12 91 GLU A O 1
ATOM 737 N N . GLN A 1 92 ? 7.310 13.294 -5.579 1.00 93.12 92 GLN A N 1
ATOM 738 C CA . GLN A 1 92 ? 8.551 13.808 -6.151 1.00 93.12 92 GLN A CA 1
ATOM 739 C C . GLN A 1 92 ? 9.378 12.727 -6.866 1.00 93.12 92 GLN A C 1
ATOM 741 O O . GLN A 1 92 ? 9.720 12.927 -8.028 1.00 93.12 92 GLN A O 1
ATOM 746 N N . CYS A 1 93 ? 9.656 11.572 -6.235 1.00 93.62 93 CYS A N 1
ATOM 747 C CA . CYS A 1 93 ? 10.381 10.487 -6.917 1.00 93.62 93 CYS A CA 1
ATOM 748 C C . CYS A 1 93 ? 9.598 10.001 -8.157 1.00 93.62 93 CYS A C 1
ATOM 750 O O . CYS A 1 93 ? 10.209 9.671 -9.169 1.00 93.62 93 CYS A O 1
ATOM 752 N N . LEU A 1 94 ? 8.256 9.968 -8.084 1.00 95.19 94 LEU A N 1
ATOM 753 C CA . LEU A 1 94 ? 7.394 9.584 -9.207 1.00 95.19 94 LEU A CA 1
ATOM 754 C C . LEU A 1 94 ? 7.543 10.554 -10.383 1.00 95.19 94 LEU A C 1
ATOM 756 O O . LEU A 1 94 ? 7.814 10.121 -11.500 1.00 95.19 94 LEU A O 1
ATOM 760 N N . LYS A 1 95 ? 7.421 11.857 -10.119 1.00 96.25 95 LYS A N 1
ATOM 761 C CA . LYS A 1 95 ? 7.545 12.900 -11.138 1.00 96.25 95 LYS A CA 1
ATOM 762 C C . LYS A 1 95 ? 8.925 12.891 -11.799 1.00 96.25 95 LYS A C 1
ATOM 764 O O . LYS A 1 95 ? 9.019 12.898 -13.020 1.00 96.25 95 LYS A O 1
ATOM 769 N N . GLU A 1 96 ? 9.991 12.823 -11.001 1.00 96.00 96 GLU A N 1
ATOM 770 C CA . GLU A 1 96 ? 11.368 12.778 -11.511 1.00 96.00 96 GLU A CA 1
ATOM 771 C C . GLU A 1 96 ? 11.625 11.524 -12.366 1.00 96.00 96 GLU A C 1
ATOM 773 O O . GLU A 1 96 ? 12.341 11.586 -13.365 1.00 96.00 96 GLU A O 1
ATOM 778 N N . TRP A 1 97 ? 11.035 10.379 -12.000 1.00 97.62 97 TRP A N 1
ATOM 779 C CA . TRP A 1 97 ? 11.113 9.164 -12.810 1.00 97.62 97 TRP A CA 1
ATOM 780 C C . TRP A 1 97 ? 10.354 9.317 -14.138 1.00 97.62 97 TRP A C 1
ATOM 782 O O . TRP A 1 97 ? 10.878 8.934 -15.182 1.00 97.62 97 TRP A O 1
ATOM 792 N N . GLU A 1 98 ? 9.156 9.912 -14.129 1.00 97.00 98 GLU A N 1
ATOM 793 C CA . GLU A 1 98 ? 8.363 10.149 -15.345 1.00 97.00 98 GLU A CA 1
ATOM 794 C C . GLU A 1 98 ? 9.067 11.103 -16.319 1.00 97.00 98 GLU A C 1
ATOM 796 O O . GLU A 1 98 ? 9.088 10.845 -17.523 1.00 97.00 98 GLU A O 1
ATOM 801 N N . GLU A 1 99 ? 9.697 12.162 -15.805 1.00 96.88 99 GLU A N 1
ATOM 802 C CA . GLU A 1 99 ? 10.496 13.101 -16.600 1.00 96.88 99 GLU A CA 1
ATOM 803 C C . GLU A 1 99 ? 11.694 12.407 -17.267 1.00 96.88 99 GLU A C 1
ATOM 805 O O . GLU A 1 99 ? 11.915 12.569 -18.470 1.00 96.88 99 GLU A O 1
ATOM 810 N N . LEU A 1 100 ? 12.437 11.578 -16.522 1.00 96.62 100 LEU A N 1
ATOM 811 C CA . LEU A 1 100 ? 13.546 10.793 -17.078 1.00 96.62 100 LEU A CA 1
ATOM 812 C C . LEU A 1 100 ? 13.074 9.742 -18.087 1.00 96.62 100 LEU A C 1
ATOM 814 O O . LEU A 1 100 ? 13.760 9.492 -19.080 1.00 96.62 100 LEU A O 1
ATOM 818 N N . MET A 1 101 ? 11.911 9.129 -17.858 1.00 97.38 101 MET A N 1
ATOM 819 C CA . MET A 1 101 ? 11.361 8.121 -18.764 1.00 97.38 101 MET A CA 1
ATOM 820 C C . MET A 1 101 ? 10.989 8.771 -20.093 1.00 97.38 101 MET A C 1
ATOM 822 O O . MET A 1 101 ? 11.380 8.284 -21.152 1.00 97.38 101 MET A O 1
ATOM 826 N N . GLN A 1 102 ? 10.335 9.931 -20.041 1.00 96.25 102 GLN A N 1
ATOM 827 C CA . GLN A 1 102 ? 10.024 10.706 -21.236 1.00 96.25 102 GLN A CA 1
ATOM 828 C C . GLN A 1 102 ? 11.292 11.147 -21.979 1.00 96.25 102 GLN A C 1
ATOM 830 O O . GLN A 1 102 ? 11.339 11.066 -23.206 1.00 96.25 102 GLN A O 1
ATOM 835 N N . ALA A 1 103 ? 12.329 11.586 -21.259 1.00 94.44 103 ALA A N 1
ATOM 836 C CA . ALA A 1 103 ? 13.613 11.935 -21.865 1.00 94.44 103 ALA A CA 1
ATOM 837 C C . ALA A 1 103 ? 14.249 10.729 -22.578 1.00 94.44 103 ALA A C 1
ATOM 839 O O . ALA A 1 103 ? 14.688 10.854 -23.717 1.00 94.44 103 ALA A O 1
ATOM 840 N N . THR A 1 104 ? 14.216 9.550 -21.951 1.00 94.75 104 THR A N 1
ATOM 841 C CA . THR A 1 104 ? 14.737 8.300 -22.526 1.00 94.75 104 THR A CA 1
ATOM 842 C C . THR A 1 104 ? 14.000 7.921 -23.807 1.00 94.75 104 THR A C 1
ATOM 844 O O . THR A 1 104 ? 14.630 7.652 -24.827 1.00 94.75 104 THR A O 1
ATOM 847 N N . GLU A 1 105 ? 12.667 7.953 -23.795 1.00 93.62 105 GLU A N 1
ATOM 848 C CA . GLU A 1 105 ? 11.850 7.647 -24.975 1.00 93.62 105 GLU A CA 1
ATOM 849 C C . GLU A 1 105 ? 12.089 8.638 -26.119 1.00 93.62 105 GLU A C 1
ATOM 851 O O . GLU A 1 105 ? 12.180 8.233 -27.281 1.00 93.62 105 GLU A O 1
ATOM 856 N N . ASN A 1 106 ? 12.252 9.924 -25.797 1.00 92.38 106 ASN A N 1
ATOM 857 C CA . ASN A 1 106 ? 12.583 10.951 -26.779 1.00 92.38 106 ASN A CA 1
ATOM 858 C C . ASN A 1 106 ? 13.967 10.705 -27.401 1.00 92.38 106 ASN A C 1
ATOM 860 O O . ASN A 1 106 ? 14.102 10.802 -28.621 1.00 92.38 106 ASN A O 1
ATOM 864 N N . SER A 1 107 ? 14.973 10.344 -26.596 1.00 90.50 107 SER A N 1
ATOM 865 C CA . SER A 1 107 ? 16.317 10.013 -27.088 1.00 90.50 107 SER A CA 1
ATOM 866 C C . SER A 1 107 ? 16.306 8.774 -27.984 1.00 90.50 107 SER A C 1
ATOM 868 O O . SER A 1 107 ? 16.877 8.804 -29.074 1.00 90.50 107 SER A O 1
ATOM 870 N N . VAL A 1 108 ? 15.586 7.713 -27.599 1.00 91.00 108 VAL A N 1
ATOM 871 C CA . VAL A 1 108 ? 15.403 6.514 -28.439 1.00 91.00 108 VAL A CA 1
ATOM 872 C C . VAL A 1 108 ? 14.720 6.875 -29.761 1.00 91.00 108 VAL A C 1
ATOM 874 O O . VAL A 1 108 ? 15.189 6.480 -30.828 1.00 91.00 108 VAL A O 1
ATOM 877 N N . SER A 1 109 ? 13.646 7.670 -29.720 1.00 89.25 109 SER A N 1
ATOM 878 C CA . SER A 1 109 ? 12.934 8.098 -30.928 1.00 89.25 109 SER A CA 1
ATOM 879 C C . SER A 1 109 ? 13.810 8.953 -31.845 1.00 89.25 109 SER A C 1
ATOM 881 O O . SER A 1 109 ? 13.763 8.777 -33.061 1.00 89.25 109 SER A O 1
ATOM 883 N N . LEU A 1 110 ? 14.615 9.863 -31.290 1.00 86.19 110 LEU A N 1
ATOM 884 C CA . LEU A 1 110 ? 15.546 10.676 -32.068 1.00 86.19 110 LEU A CA 1
ATOM 885 C C . LEU A 1 110 ? 16.587 9.789 -32.756 1.00 86.19 110 LEU A C 1
ATOM 887 O O . LEU A 1 110 ? 16.874 9.978 -33.939 1.00 86.19 110 LEU A O 1
ATOM 891 N N . LEU A 1 111 ? 17.106 8.788 -32.045 1.00 84.88 111 LEU A N 1
ATOM 892 C CA . LEU A 1 111 ? 18.085 7.852 -32.585 1.00 84.88 111 LEU A CA 1
ATOM 893 C C . LEU A 1 111 ? 17.528 7.019 -33.731 1.00 84.88 111 LEU A C 1
ATOM 895 O O . LEU A 1 111 ? 18.187 6.909 -34.761 1.00 84.88 111 LEU A O 1
ATOM 899 N N . GLN A 1 112 ? 16.289 6.535 -33.626 1.00 84.44 112 GLN A N 1
ATOM 900 C CA . GLN A 1 112 ? 15.633 5.788 -34.705 1.00 84.44 112 GLN A CA 1
ATOM 901 C C . GLN A 1 112 ? 15.574 6.561 -36.035 1.00 84.44 112 GLN A C 1
ATOM 903 O O . GLN A 1 112 ? 15.590 5.948 -37.106 1.00 84.44 112 GLN A O 1
ATOM 908 N N . THR A 1 113 ? 15.537 7.899 -35.993 1.00 84.69 113 THR A N 1
ATOM 909 C CA . THR A 1 113 ? 15.521 8.733 -37.210 1.00 84.69 113 THR A CA 1
ATOM 910 C C . THR A 1 113 ? 16.888 8.874 -37.882 1.00 84.69 113 THR A C 1
ATOM 912 O O . THR A 1 113 ? 16.942 9.191 -39.068 1.00 84.69 113 THR A O 1
ATOM 915 N N . ARG A 1 114 ? 17.985 8.633 -37.152 1.00 79.88 114 ARG A N 1
ATOM 916 C CA . ARG A 1 114 ? 19.362 8.908 -37.599 1.00 79.88 114 ARG A CA 1
ATOM 917 C C . ARG A 1 114 ? 20.146 7.666 -38.026 1.00 79.88 114 ARG A C 1
ATOM 919 O O . ARG A 1 114 ? 21.273 7.799 -38.486 1.00 79.88 114 ARG A O 1
ATOM 926 N N . ILE A 1 115 ? 19.569 6.476 -37.875 1.00 77.56 115 ILE A N 1
ATOM 927 C CA . ILE A 1 115 ? 20.280 5.200 -38.042 1.00 77.56 115 ILE A CA 1
ATOM 928 C C . ILE A 1 115 ? 19.882 4.455 -39.316 1.00 77.56 115 ILE A C 1
ATOM 930 O O . ILE A 1 115 ? 18.796 4.652 -39.873 1.00 77.56 115 ILE A O 1
ATOM 934 N N . SER A 1 116 ? 20.771 3.569 -39.768 1.00 73.25 116 SER A N 1
ATOM 935 C CA . SER A 1 116 ? 20.550 2.722 -40.945 1.00 73.25 116 SER A CA 1
ATOM 936 C C . SER A 1 116 ? 19.498 1.634 -40.684 1.00 73.25 116 SER A C 1
ATOM 938 O O . SER A 1 116 ? 19.210 1.297 -39.539 1.00 73.25 116 SER A O 1
ATOM 940 N N . ALA A 1 117 ? 18.918 1.064 -41.748 1.00 74.38 117 ALA A N 1
ATOM 941 C CA . ALA A 1 117 ? 17.867 0.045 -41.636 1.00 74.38 117 ALA A CA 1
ATOM 942 C C . ALA A 1 117 ? 18.297 -1.210 -40.851 1.00 74.38 117 ALA A C 1
ATOM 944 O O . ALA A 1 117 ? 17.468 -1.805 -40.176 1.00 74.38 117 ALA A O 1
ATOM 945 N N . GLU A 1 118 ? 19.582 -1.567 -40.897 1.00 70.31 118 GLU A N 1
ATOM 946 C CA . GLU A 1 118 ? 20.151 -2.727 -40.198 1.00 70.31 118 GLU A CA 1
ATOM 947 C C . GLU A 1 118 ? 20.185 -2.530 -38.673 1.00 70.31 118 GLU A C 1
ATOM 949 O O . GLU A 1 118 ? 19.915 -3.452 -37.914 1.00 70.31 118 GLU A O 1
ATOM 954 N N . GLN A 1 119 ? 20.414 -1.298 -38.209 1.00 75.06 119 GLN A N 1
ATOM 955 C CA . GLN A 1 119 ? 20.460 -0.955 -36.780 1.00 75.06 119 GLN A CA 1
ATOM 956 C C . GLN A 1 119 ? 19.069 -0.666 -36.192 1.00 75.06 119 GLN A C 1
ATOM 958 O O . GLN A 1 119 ? 18.904 -0.619 -34.971 1.00 75.06 119 GLN A O 1
ATOM 963 N N . LYS A 1 120 ? 18.059 -0.442 -37.048 1.00 82.19 120 LYS A N 1
ATOM 964 C CA . LYS A 1 120 ? 16.691 -0.116 -36.615 1.00 82.19 120 LYS A CA 1
ATOM 965 C C . LYS A 1 120 ? 16.028 -1.250 -35.850 1.00 82.19 120 LYS A C 1
ATOM 967 O O . LYS A 1 120 ? 15.322 -0.959 -34.894 1.00 82.19 120 LYS A O 1
ATOM 972 N N . ASP A 1 121 ? 16.283 -2.497 -36.232 1.00 84.69 121 ASP A N 1
ATOM 973 C CA . ASP A 1 121 ? 15.688 -3.678 -35.594 1.00 84.69 121 ASP A CA 1
ATOM 974 C C . ASP A 1 121 ? 16.149 -3.833 -34.131 1.00 84.69 121 ASP A C 1
ATOM 976 O O . ASP A 1 121 ? 15.346 -3.979 -33.205 1.00 84.69 121 ASP A O 1
ATOM 980 N N . VAL A 1 122 ? 17.454 -3.654 -33.903 1.00 83.81 122 VAL A N 1
ATOM 981 C CA . VAL A 1 122 ? 18.068 -3.699 -32.568 1.00 83.81 122 VAL A CA 1
ATOM 982 C C . VAL A 1 122 ? 17.512 -2.587 -31.671 1.00 83.81 122 VAL A C 1
ATOM 984 O O . VAL A 1 122 ? 17.090 -2.833 -30.539 1.00 83.81 122 VAL A O 1
ATOM 987 N N . LEU A 1 123 ? 17.435 -1.356 -32.190 1.00 88.44 123 LEU A N 1
ATOM 988 C CA . LEU A 1 123 ? 16.896 -0.222 -31.436 1.00 88.44 123 LEU A CA 1
ATOM 989 C C . LEU A 1 123 ? 15.375 -0.317 -31.222 1.00 88.44 123 LEU A C 1
ATOM 991 O O . LEU A 1 123 ? 14.863 0.196 -30.227 1.00 88.44 123 LEU A O 1
ATOM 995 N N . GLN A 1 124 ? 14.642 -0.964 -32.129 1.00 91.56 124 GLN A N 1
ATOM 996 C CA . GLN A 1 124 ? 13.211 -1.216 -31.971 1.00 91.56 124 GLN A CA 1
ATOM 997 C C . GLN A 1 124 ? 12.949 -2.171 -30.803 1.00 91.56 124 GLN A C 1
ATOM 999 O O . GLN A 1 124 ? 12.110 -1.873 -29.955 1.00 91.56 124 GLN A O 1
ATOM 1004 N N . THR A 1 125 ? 13.716 -3.255 -30.693 1.00 92.62 125 THR A N 1
ATOM 1005 C CA . THR A 1 125 ? 13.585 -4.202 -29.573 1.00 92.62 125 THR A CA 1
ATOM 1006 C C . THR A 1 125 ? 13.850 -3.513 -28.226 1.00 92.62 125 THR A C 1
ATOM 1008 O O . THR A 1 125 ? 13.092 -3.676 -27.266 1.00 92.62 125 THR A O 1
ATOM 1011 N N . ALA A 1 126 ? 14.866 -2.647 -28.159 1.00 93.25 126 ALA A N 1
ATOM 1012 C CA . ALA A 1 126 ? 15.126 -1.829 -26.974 1.00 93.25 126 ALA A CA 1
ATOM 1013 C C . ALA A 1 126 ? 13.995 -0.827 -26.673 1.00 93.25 126 ALA A C 1
ATOM 1015 O O . ALA A 1 126 ? 13.626 -0.636 -25.510 1.00 93.25 126 ALA A O 1
ATOM 1016 N N . GLN A 1 127 ? 13.393 -0.221 -27.701 1.00 94.69 127 GLN A N 1
ATOM 1017 C CA . GLN A 1 127 ? 12.228 0.651 -27.539 1.00 94.69 127 GLN A CA 1
ATOM 1018 C C . GLN A 1 127 ? 11.021 -0.107 -26.959 1.00 94.69 127 GLN A C 1
ATOM 1020 O O . GLN A 1 127 ? 10.345 0.388 -26.056 1.00 94.69 127 GL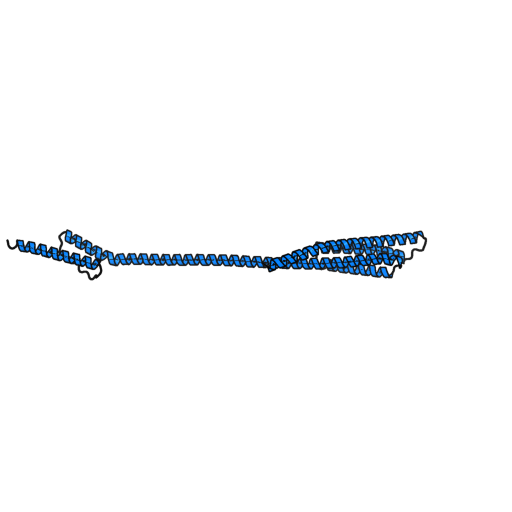N A O 1
ATOM 1025 N N . GLU A 1 128 ? 10.748 -1.317 -27.436 1.00 96.38 128 GLU A N 1
ATOM 1026 C CA . GLU A 1 128 ? 9.660 -2.151 -26.917 1.00 96.38 128 GLU A CA 1
ATOM 1027 C C . GLU A 1 128 ? 9.897 -2.540 -25.448 1.00 96.38 128 GLU A C 1
ATOM 1029 O O . GLU A 1 128 ? 8.968 -2.498 -24.629 1.00 96.38 128 GLU A O 1
ATOM 1034 N N . ALA A 1 129 ? 11.148 -2.830 -25.081 1.00 96.75 129 ALA A N 1
ATOM 1035 C CA . ALA A 1 129 ? 11.526 -3.141 -23.707 1.00 96.75 129 ALA A CA 1
ATOM 1036 C C . ALA A 1 129 ? 11.368 -1.936 -22.762 1.00 96.75 129 ALA A C 1
ATOM 1038 O O . ALA A 1 129 ? 10.788 -2.085 -21.682 1.00 96.75 129 ALA A O 1
ATOM 1039 N N . ILE A 1 130 ? 11.789 -0.725 -23.161 1.00 96.31 130 ILE A N 1
ATOM 1040 C CA . ILE A 1 130 ? 11.609 0.471 -22.315 1.00 96.31 130 ILE A CA 1
ATOM 1041 C C . ILE A 1 130 ? 10.126 0.849 -22.165 1.00 96.31 130 ILE A C 1
ATOM 1043 O O . ILE A 1 130 ? 9.691 1.227 -21.074 1.00 96.31 130 ILE A O 1
ATOM 1047 N N . ILE A 1 131 ? 9.312 0.658 -23.210 1.00 97.31 131 ILE A N 1
ATOM 1048 C CA . ILE A 1 131 ? 7.855 0.851 -23.139 1.00 97.31 131 ILE A CA 1
ATOM 1049 C C . ILE A 1 131 ? 7.225 -0.152 -22.165 1.00 97.31 131 ILE A C 1
ATOM 1051 O O . ILE A 1 131 ? 6.389 0.233 -21.341 1.00 97.31 131 ILE A O 1
ATOM 1055 N N . SER A 1 132 ? 7.632 -1.420 -22.230 1.00 98.06 132 SER A N 1
ATOM 1056 C CA . SER A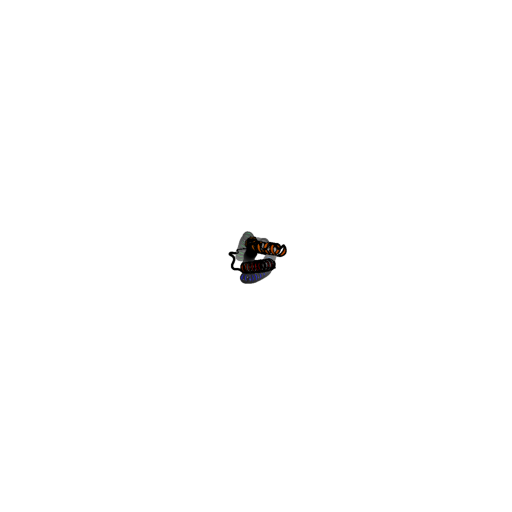 1 132 ? 7.146 -2.475 -21.331 1.00 98.06 132 SER A CA 1
ATOM 1057 C C . SER A 1 132 ? 7.530 -2.193 -19.879 1.00 98.06 132 SER A C 1
ATOM 1059 O O . SER A 1 132 ? 6.689 -2.291 -18.980 1.00 98.06 132 SER A O 1
ATOM 1061 N N . TYR A 1 133 ? 8.764 -1.739 -19.649 1.00 98.19 133 TYR A N 1
ATOM 1062 C CA . TYR A 1 133 ? 9.219 -1.270 -18.344 1.00 98.19 133 TYR A CA 1
ATOM 1063 C C . TYR A 1 133 ? 8.390 -0.083 -17.842 1.00 98.19 133 TYR A C 1
ATOM 1065 O O . TYR A 1 133 ? 7.946 -0.091 -16.691 1.00 98.19 133 TYR A O 1
ATOM 1073 N N . ARG A 1 134 ? 8.065 0.886 -18.709 1.00 98.12 134 ARG A N 1
ATOM 1074 C CA . ARG A 1 134 ? 7.203 2.017 -18.343 1.00 98.12 134 ARG A CA 1
ATOM 1075 C C . ARG A 1 134 ? 5.814 1.589 -17.894 1.00 98.12 134 ARG A C 1
ATOM 1077 O O . ARG A 1 134 ? 5.304 2.093 -16.892 1.00 98.12 134 ARG A O 1
ATOM 1084 N N . VAL A 1 135 ? 5.193 0.678 -18.636 1.00 98.38 135 VAL A N 1
ATOM 1085 C CA . VAL A 1 135 ? 3.868 0.145 -18.300 1.00 98.38 135 VAL A CA 1
ATOM 1086 C C . VAL A 1 135 ? 3.911 -0.579 -16.955 1.00 98.38 135 VAL A C 1
ATOM 1088 O O . VAL A 1 135 ? 3.071 -0.312 -16.095 1.00 98.38 135 VAL A O 1
ATOM 1091 N N . ALA A 1 136 ? 4.917 -1.429 -16.738 1.00 98.25 136 ALA A N 1
ATOM 1092 C CA . ALA A 1 136 ? 5.066 -2.164 -15.487 1.00 98.25 136 ALA A CA 1
ATOM 1093 C C . ALA A 1 136 ? 5.315 -1.233 -14.287 1.00 98.25 136 ALA A C 1
ATOM 1095 O O . ALA A 1 136 ? 4.714 -1.424 -13.229 1.00 98.25 136 ALA A O 1
ATOM 1096 N N . PHE A 1 137 ? 6.115 -0.174 -14.458 1.00 98.06 137 PHE A N 1
ATOM 1097 C CA . PHE A 1 137 ? 6.319 0.839 -13.420 1.00 98.06 137 PHE A CA 1
ATOM 1098 C C . PHE A 1 137 ? 5.018 1.572 -13.070 1.00 98.06 137 PHE A C 1
ATOM 1100 O O . PHE A 1 137 ? 4.688 1.708 -11.892 1.00 98.06 137 PHE A O 1
ATOM 1107 N N . LYS A 1 138 ? 4.232 1.992 -14.073 1.00 97.06 138 LYS A N 1
ATOM 1108 C CA . LYS A 1 138 ? 2.924 2.635 -13.845 1.00 97.06 138 LYS A CA 1
ATOM 1109 C C . LYS A 1 138 ? 1.930 1.714 -13.140 1.00 97.06 138 LYS A C 1
ATOM 1111 O O . LYS A 1 138 ? 1.142 2.165 -12.312 1.00 97.06 138 LYS A O 1
ATOM 1116 N N . GLN A 1 139 ? 1.960 0.421 -13.448 1.00 97.00 139 GLN A N 1
ATOM 1117 C CA . GLN A 1 139 ? 1.128 -0.559 -12.758 1.00 97.00 139 GLN A CA 1
ATOM 1118 C C . GLN A 1 139 ? 1.559 -0.730 -11.296 1.00 97.00 139 GLN A C 1
ATOM 1120 O O . GLN A 1 139 ? 0.715 -0.728 -10.398 1.00 97.00 139 GLN A O 1
ATOM 1125 N N . TYR A 1 140 ? 2.866 -0.826 -11.042 1.00 97.06 140 TYR A N 1
ATOM 1126 C CA . TYR A 1 140 ? 3.407 -0.876 -9.688 1.00 97.06 140 TYR A CA 1
ATOM 1127 C C . TYR A 1 140 ? 3.056 0.383 -8.880 1.00 97.06 140 TYR A C 1
ATOM 1129 O O . TYR A 1 140 ? 2.564 0.261 -7.756 1.00 97.06 140 TYR A O 1
ATOM 1137 N N . SER A 1 141 ? 3.234 1.581 -9.447 1.00 95.81 141 SER A N 1
ATOM 1138 C CA . SER A 1 141 ? 2.919 2.844 -8.769 1.00 95.81 141 SER A CA 1
ATOM 1139 C C . SER A 1 141 ? 1.430 2.961 -8.432 1.00 95.81 141 SER A C 1
ATOM 1141 O O . SER A 1 141 ? 1.077 3.306 -7.302 1.00 95.81 141 SER A O 1
ATOM 1143 N N . ALA A 1 142 ? 0.543 2.575 -9.354 1.00 94.69 142 ALA A N 1
ATOM 1144 C CA . ALA A 1 142 ? -0.896 2.537 -9.110 1.00 94.69 142 ALA A CA 1
ATOM 1145 C C . ALA A 1 142 ? -1.269 1.567 -7.974 1.00 94.69 142 ALA A C 1
ATOM 1147 O O . ALA A 1 142 ? -2.015 1.944 -7.063 1.00 94.69 142 ALA A O 1
ATOM 1148 N N . ASN A 1 143 ? -0.716 0.349 -7.984 1.00 93.75 143 ASN A N 1
ATOM 1149 C CA . ASN A 1 143 ? -0.969 -0.651 -6.943 1.00 93.75 143 ASN A CA 1
ATOM 1150 C C . ASN A 1 143 ? -0.433 -0.200 -5.580 1.00 93.75 143 ASN A C 1
ATOM 1152 O O . ASN A 1 143 ? -1.098 -0.381 -4.560 1.00 93.75 143 ASN A O 1
ATOM 1156 N N . ARG A 1 144 ? 0.741 0.437 -5.549 1.00 92.00 144 ARG A N 1
ATOM 1157 C CA . ARG A 1 144 ? 1.310 1.007 -4.326 1.00 92.00 144 ARG A CA 1
ATOM 1158 C C . ARG A 1 144 ? 0.400 2.085 -3.738 1.00 92.00 144 ARG A C 1
ATOM 1160 O O . ARG A 1 144 ? 0.075 2.016 -2.556 1.00 92.00 144 ARG A O 1
ATOM 1167 N N . ILE A 1 145 ? -0.054 3.038 -4.553 1.00 91.94 145 ILE A N 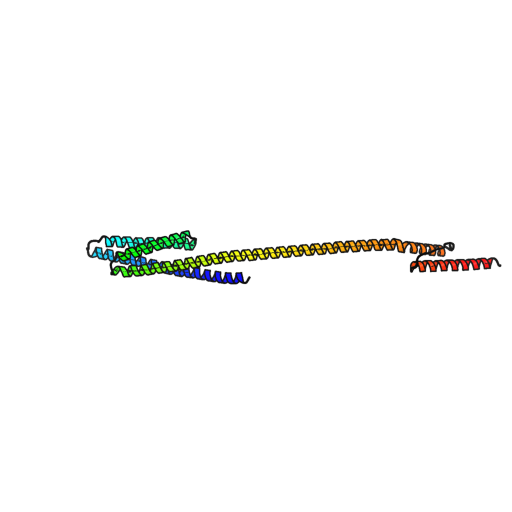1
ATOM 1168 C CA . ILE A 1 145 ? -0.961 4.110 -4.114 1.00 91.94 145 ILE A CA 1
ATOM 1169 C C . ILE A 1 145 ? -2.284 3.526 -3.595 1.00 91.94 145 ILE A C 1
ATOM 1171 O O . ILE A 1 145 ? -2.820 3.992 -2.586 1.00 91.94 145 ILE A O 1
ATOM 1175 N N . ALA A 1 146 ? -2.827 2.503 -4.262 1.00 90.62 146 ALA A N 1
ATOM 1176 C CA . ALA A 1 146 ? -4.024 1.804 -3.797 1.00 90.62 146 ALA A CA 1
ATOM 1177 C C . ALA A 1 146 ? -3.797 1.151 -2.423 1.00 90.62 146 ALA A C 1
ATOM 1179 O O . ALA A 1 146 ? -4.607 1.345 -1.512 1.00 90.62 146 ALA A O 1
ATOM 1180 N N . ASN A 1 147 ? -2.661 0.473 -2.247 1.00 90.00 147 ASN A N 1
ATOM 1181 C CA . ASN A 1 147 ? -2.266 -0.161 -0.994 1.00 90.00 147 ASN A CA 1
ATOM 1182 C C . ASN A 1 147 ? -2.083 0.862 0.150 1.00 90.00 147 ASN A C 1
ATOM 1184 O O . ASN A 1 147 ? -2.614 0.668 1.243 1.00 90.00 147 ASN A O 1
ATOM 1188 N N . GLU A 1 148 ? -1.420 1.996 -0.104 1.00 90.06 148 GLU A N 1
ATOM 1189 C CA . GLU A 1 148 ? -1.256 3.095 0.865 1.00 90.06 148 GLU A CA 1
ATOM 1190 C C . GLU A 1 148 ? -2.612 3.686 1.293 1.00 90.06 148 GLU A C 1
ATOM 1192 O O . GLU A 1 148 ? -2.890 3.839 2.486 1.00 90.06 148 GLU A O 1
ATOM 1197 N N . ARG A 1 149 ? -3.517 3.939 0.337 1.00 90.62 149 ARG A N 1
ATOM 1198 C CA . ARG A 1 149 ? -4.894 4.381 0.634 1.00 90.62 149 ARG A CA 1
ATOM 1199 C C . ARG A 1 149 ? -5.680 3.329 1.418 1.00 90.62 149 ARG A C 1
ATOM 1201 O O . ARG A 1 149 ? -6.510 3.679 2.258 1.00 90.62 149 ARG A O 1
ATOM 1208 N N . GLY A 1 150 ? -5.452 2.049 1.132 1.00 90.50 150 GLY A N 1
ATOM 1209 C CA . GLY A 1 150 ? -6.028 0.926 1.865 1.00 90.50 150 GLY A CA 1
ATOM 1210 C C . GLY A 1 150 ? -5.575 0.897 3.327 1.00 90.50 150 GLY A C 1
ATOM 1211 O O . GLY A 1 150 ? -6.422 0.767 4.215 1.00 90.50 150 GLY A O 1
ATOM 1212 N N . ALA A 1 151 ? -4.276 1.091 3.573 1.00 89.06 151 ALA A N 1
ATOM 1213 C CA . ALA A 1 151 ? -3.687 1.169 4.910 1.00 89.06 151 ALA A CA 1
ATOM 1214 C C . ALA A 1 151 ? -4.239 2.355 5.716 1.00 89.06 151 ALA A C 1
ATOM 1216 O O . ALA A 1 151 ? -4.636 2.188 6.869 1.00 89.06 151 ALA A O 1
ATOM 1217 N N . GLU A 1 152 ? -4.344 3.535 5.102 1.00 91.19 152 GLU A N 1
ATOM 1218 C CA . GLU A 1 152 ? -4.878 4.726 5.773 1.00 91.19 152 GLU A CA 1
ATOM 1219 C C . GLU A 1 152 ? -6.356 4.544 6.157 1.00 91.19 152 GLU A C 1
ATOM 1221 O O . GLU A 1 152 ? -6.756 4.814 7.291 1.00 91.19 152 GLU A O 1
ATOM 1226 N N . LYS A 1 153 ? -7.172 3.967 5.265 1.00 90.00 153 LYS A N 1
ATOM 1227 C CA . LYS A 1 153 ? -8.557 3.589 5.596 1.00 90.00 153 LYS A CA 1
ATOM 1228 C C . LYS A 1 153 ? -8.623 2.575 6.740 1.00 90.00 153 LYS A C 1
ATOM 1230 O O . LYS A 1 153 ? -9.531 2.654 7.568 1.00 90.00 153 LYS A O 1
ATOM 1235 N N . MET A 1 154 ? -7.686 1.624 6.793 1.00 89.12 154 MET A N 1
ATOM 1236 C CA . MET A 1 154 ? -7.608 0.632 7.868 1.00 89.12 154 MET A CA 1
ATOM 1237 C C . MET A 1 154 ? -7.337 1.292 9.217 1.00 89.12 154 MET A C 1
ATOM 1239 O O . MET A 1 154 ? -8.026 0.996 10.194 1.00 89.12 154 MET A O 1
ATOM 1243 N N . LYS A 1 155 ? -6.374 2.217 9.247 1.00 90.06 155 LYS A N 1
ATOM 1244 C CA . LYS A 1 155 ? -6.019 3.000 10.429 1.00 90.06 155 LYS A CA 1
ATOM 1245 C C . LYS A 1 155 ? -7.215 3.804 10.935 1.00 90.06 155 LYS A C 1
ATOM 1247 O O . LYS A 1 155 ? -7.611 3.648 12.083 1.00 90.06 155 LYS A O 1
ATOM 1252 N N . GLN A 1 156 ? -7.879 4.554 10.057 1.00 91.25 156 GLN A N 1
ATOM 1253 C CA . GLN A 1 156 ? -9.066 5.339 10.417 1.00 91.25 156 GLN A CA 1
ATOM 1254 C C . GLN A 1 156 ? -10.205 4.476 10.974 1.00 91.25 156 GLN A C 1
ATOM 1256 O O . GLN A 1 156 ? -10.930 4.888 11.885 1.00 91.25 156 GLN A O 1
ATOM 1261 N N . LEU A 1 157 ? -10.389 3.277 10.419 1.00 88.81 157 LEU A N 1
ATOM 1262 C CA . LEU A 1 157 ? -11.418 2.357 10.881 1.00 88.81 157 LEU A CA 1
ATOM 1263 C C . LEU A 1 157 ? -11.049 1.715 12.224 1.00 88.81 157 LEU A C 1
ATOM 1265 O O . LEU A 1 157 ? -11.931 1.561 13.068 1.00 88.81 157 LEU A O 1
ATOM 1269 N N . ALA A 1 158 ? -9.773 1.390 12.443 1.00 86.06 158 ALA A N 1
ATOM 1270 C CA . ALA A 1 158 ? -9.261 0.940 13.736 1.00 86.06 158 ALA A CA 1
ATOM 1271 C C . ALA A 1 158 ? -9.441 2.025 14.810 1.00 86.06 158 ALA A C 1
ATOM 1273 O O . ALA A 1 158 ? -10.026 1.746 15.855 1.00 86.06 158 ALA A O 1
ATOM 1274 N N . ASP A 1 159 ? -9.075 3.274 14.508 1.00 90.12 159 ASP A N 1
ATOM 1275 C CA . ASP A 1 159 ? -9.249 4.422 15.407 1.00 90.12 159 ASP A CA 1
ATOM 1276 C C . ASP A 1 159 ? -10.720 4.661 15.766 1.00 90.12 159 ASP A C 1
ATOM 1278 O O . ASP A 1 159 ? -11.040 5.128 16.860 1.00 90.12 159 ASP A O 1
ATOM 1282 N N . ARG A 1 160 ? -11.647 4.383 14.841 1.00 88.31 160 ARG A N 1
ATOM 1283 C CA . ARG A 1 160 ? -13.085 4.453 15.124 1.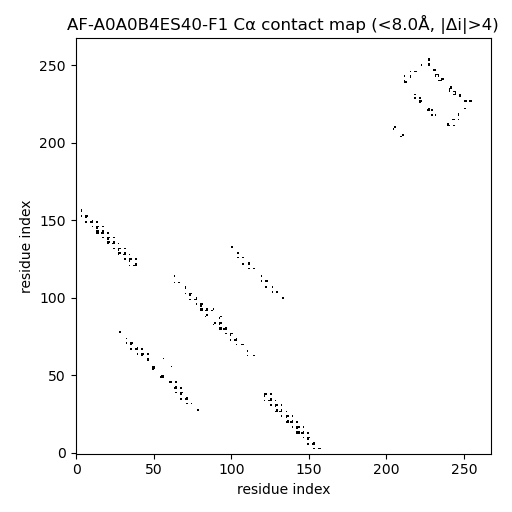00 88.31 160 ARG A CA 1
ATOM 1284 C C . ARG A 1 160 ? -13.516 3.336 16.070 1.00 88.31 160 ARG A C 1
ATOM 1286 O O . ARG A 1 160 ? -14.165 3.616 17.067 1.00 88.31 160 ARG A O 1
ATOM 1293 N N . VAL A 1 161 ? -13.124 2.093 15.787 1.00 86.69 161 VAL A N 1
ATOM 1294 C CA . VAL A 1 161 ? -13.470 0.940 16.634 1.00 86.69 161 VAL A CA 1
ATOM 1295 C C . VAL A 1 161 ? -12.917 1.103 18.053 1.00 86.69 161 VAL A C 1
ATOM 1297 O O . VAL A 1 161 ? -13.629 0.806 19.010 1.00 86.69 161 VAL A O 1
ATOM 1300 N N . MET A 1 162 ? -11.687 1.604 18.206 1.00 86.06 162 MET A N 1
ATOM 1301 C CA . MET A 1 162 ? -11.099 1.885 19.520 1.00 86.06 162 MET A CA 1
ATOM 1302 C C . MET A 1 162 ? -11.888 2.963 20.271 1.00 86.06 162 MET A C 1
ATOM 1304 O O . MET A 1 162 ? -12.299 2.726 21.403 1.00 86.06 162 MET A O 1
ATOM 1308 N N . ARG A 1 163 ? -12.199 4.093 19.618 1.00 87.50 163 ARG A N 1
ATOM 1309 C CA . ARG A 1 163 ? -13.010 5.166 20.219 1.00 87.50 163 ARG A CA 1
ATOM 1310 C C . ARG A 1 163 ? -14.397 4.695 20.651 1.00 87.50 163 ARG A C 1
ATOM 1312 O O . ARG A 1 163 ? -14.822 4.999 21.763 1.00 87.50 163 ARG A O 1
ATOM 1319 N N . ASP A 1 164 ? -15.080 3.928 19.804 1.00 84.44 164 ASP A N 1
ATOM 1320 C CA . ASP A 1 164 ? -16.406 3.386 20.116 1.00 84.44 164 ASP A CA 1
ATOM 1321 C C . ASP A 1 164 ? -16.344 2.423 21.319 1.00 84.44 164 ASP A C 1
ATOM 1323 O O . ASP A 1 164 ? -17.236 2.416 22.170 1.00 84.44 164 ASP A O 1
ATOM 1327 N N . THR A 1 165 ? -15.267 1.635 21.423 1.00 82.25 165 THR A N 1
ATOM 1328 C CA . THR A 1 165 ? -15.046 0.698 22.536 1.00 82.25 165 THR A CA 1
ATOM 1329 C C . THR A 1 165 ? -14.769 1.437 23.848 1.00 82.25 165 THR A C 1
ATOM 1331 O O . THR A 1 165 ? -15.381 1.113 24.868 1.00 82.25 165 THR A O 1
ATOM 1334 N N . ASP A 1 166 ? -13.924 2.471 23.827 1.00 82.69 166 ASP A N 1
ATOM 1335 C CA . ASP A 1 166 ? -13.638 3.309 25.000 1.00 82.69 166 ASP A CA 1
ATOM 1336 C C . ASP A 1 166 ? -14.894 4.050 25.488 1.00 82.69 166 ASP A C 1
ATOM 1338 O O . ASP A 1 166 ? -15.176 4.135 26.692 1.00 82.69 166 ASP A O 1
ATOM 1342 N N . GLN A 1 167 ? -15.709 4.546 24.556 1.00 82.50 167 GLN A N 1
ATOM 1343 C CA . GLN A 1 167 ? -16.972 5.201 24.883 1.00 82.50 167 GLN A CA 1
ATOM 1344 C C . GLN A 1 167 ? -17.995 4.215 25.473 1.00 82.50 167 GLN A C 1
ATOM 1346 O O . GLN A 1 167 ? -18.696 4.543 26.436 1.00 82.50 167 GLN A O 1
ATOM 1351 N N . ALA A 1 168 ? -18.068 2.988 24.954 1.00 78.31 168 ALA A N 1
ATOM 1352 C CA . ALA A 1 168 ? -18.929 1.948 25.508 1.00 78.31 168 ALA A CA 1
ATOM 1353 C C . ALA A 1 168 ? -18.495 1.539 26.928 1.00 78.31 168 ALA A C 1
ATOM 1355 O O . ALA A 1 168 ? -19.340 1.426 27.822 1.00 78.31 168 ALA A O 1
ATOM 1356 N N . LEU A 1 169 ? -17.188 1.380 27.165 1.00 75.56 169 LEU A N 1
ATOM 1357 C CA . LEU A 1 169 ? -16.645 1.003 28.471 1.00 75.56 169 LEU A CA 1
ATOM 1358 C C . LEU A 1 169 ? -16.892 2.088 29.530 1.00 75.56 169 LEU A C 1
ATOM 1360 O O . LEU A 1 169 ? -17.361 1.785 30.630 1.00 75.56 169 LEU A O 1
ATOM 1364 N N . SER A 1 170 ? -16.653 3.355 29.183 1.00 76.38 170 SER A N 1
ATOM 1365 C CA . SER A 1 170 ? -16.918 4.495 30.072 1.00 76.38 170 SER A CA 1
ATOM 1366 C C . SER A 1 170 ? -18.410 4.659 30.379 1.00 76.38 170 SER A C 1
ATOM 1368 O O . SER A 1 170 ? -18.784 4.873 31.535 1.00 76.38 170 SER A O 1
ATOM 1370 N N . THR A 1 171 ? -19.285 4.467 29.387 1.00 73.69 171 THR A N 1
ATOM 1371 C CA . THR A 1 171 ? -20.742 4.484 29.594 1.00 73.69 171 THR A CA 1
ATOM 1372 C C . THR A 1 171 ? -21.180 3.362 30.539 1.00 73.69 171 THR A C 1
ATOM 1374 O O . THR A 1 171 ? -21.966 3.596 31.461 1.00 73.69 171 THR A O 1
ATOM 1377 N N . HIS A 1 172 ? -20.637 2.153 30.370 1.00 68.88 172 HIS A N 1
ATOM 1378 C CA . HIS A 1 172 ? -20.940 1.016 31.238 1.00 68.88 172 HIS A CA 1
ATOM 1379 C C . HIS A 1 172 ? -20.451 1.242 32.682 1.00 68.88 172 HIS A C 1
ATOM 1381 O O . HIS A 1 172 ? -21.187 0.986 33.638 1.00 68.88 172 HIS A O 1
ATOM 1387 N N . GLN A 1 173 ? -19.247 1.799 32.865 1.00 64.75 173 GLN A N 1
ATOM 1388 C CA . GLN A 1 173 ? -18.738 2.187 34.187 1.00 64.75 173 GLN A CA 1
ATOM 1389 C C . GLN A 1 173 ? -19.619 3.248 34.857 1.00 64.75 173 GLN A C 1
ATOM 1391 O O . GLN A 1 173 ? -19.977 3.102 36.028 1.00 64.75 173 GLN A O 1
ATOM 1396 N N . GLN A 1 174 ? -20.030 4.287 34.127 1.00 68.56 174 GLN A N 1
ATOM 1397 C CA . GLN A 1 174 ? -20.918 5.320 34.666 1.00 68.56 174 GLN A CA 1
ATOM 1398 C C . GLN A 1 174 ? -22.279 4.748 35.084 1.00 68.56 174 GLN A C 1
ATOM 1400 O O . GLN A 1 174 ? -22.812 5.120 36.133 1.00 68.56 174 GLN A O 1
ATOM 1405 N N . GLN A 1 175 ? -22.837 3.817 34.306 1.00 67.38 175 GLN A N 1
ATOM 1406 C CA . GLN A 1 175 ? -24.080 3.133 34.663 1.00 67.38 175 GLN A CA 1
ATOM 1407 C C . GLN A 1 175 ? -23.927 2.280 35.931 1.00 67.38 175 GLN A C 1
ATOM 1409 O O . GLN A 1 175 ? -24.813 2.310 36.789 1.00 67.38 175 GLN A O 1
ATOM 1414 N N . MET A 1 176 ? -22.800 1.582 36.100 1.00 66.75 176 MET A N 1
ATOM 1415 C CA . MET A 1 176 ? -22.504 0.815 37.317 1.00 66.75 176 MET A CA 1
ATOM 1416 C C . MET A 1 176 ? -22.400 1.714 38.560 1.00 66.75 176 MET A C 1
ATOM 1418 O O . MET A 1 176 ? -23.018 1.421 39.586 1.00 66.75 176 MET A O 1
ATOM 1422 N N . VAL A 1 177 ? -21.704 2.853 38.462 1.00 69.62 177 VAL A N 1
ATOM 1423 C CA . VAL A 1 177 ? -21.584 3.826 39.566 1.00 69.62 177 VAL A CA 1
ATOM 1424 C C . VAL A 1 177 ? -22.946 4.437 39.923 1.00 69.62 177 VAL A C 1
ATOM 1426 O O . VAL A 1 177 ? -23.304 4.533 41.101 1.00 69.62 177 VAL A O 1
ATOM 1429 N N . ARG A 1 178 ? -23.768 4.793 38.925 1.00 65.31 178 ARG A N 1
ATOM 1430 C CA . ARG A 1 178 ? -25.132 5.301 39.165 1.00 65.31 178 ARG A CA 1
ATOM 1431 C C . ARG A 1 178 ? -26.027 4.261 39.844 1.00 65.31 178 ARG A C 1
ATOM 1433 O O . ARG A 1 178 ? -26.765 4.616 40.757 1.00 65.31 178 ARG A O 1
ATOM 1440 N N . ARG A 1 179 ? -25.942 2.982 39.462 1.00 64.69 179 ARG A N 1
ATOM 1441 C CA . ARG A 1 179 ? -26.696 1.904 40.130 1.00 64.69 179 ARG A CA 1
ATOM 1442 C C . ARG A 1 179 ? -26.256 1.712 41.580 1.00 64.69 179 ARG A C 1
ATOM 1444 O O . ARG A 1 179 ? -27.111 1.660 42.458 1.00 64.69 179 ARG A O 1
ATOM 1451 N N . SER A 1 180 ? -24.948 1.686 41.836 1.00 66.12 180 SER A N 1
ATOM 1452 C CA . SER A 1 180 ? -24.401 1.546 43.193 1.00 66.12 180 SER A CA 1
ATOM 1453 C C . SER A 1 180 ? -24.855 2.682 44.121 1.00 66.12 180 SER A C 1
ATOM 1455 O O . SER A 1 180 ? -25.378 2.439 45.209 1.00 66.12 180 SER A O 1
ATOM 1457 N N . THR A 1 181 ? -24.774 3.935 43.659 1.00 73.31 181 THR A N 1
ATOM 1458 C CA . THR A 1 181 ? -25.194 5.105 44.457 1.00 73.31 181 THR A CA 1
ATOM 1459 C C . THR A 1 181 ? -26.704 5.175 44.700 1.00 73.31 181 THR A C 1
ATOM 1461 O O . THR A 1 181 ? -27.134 5.722 45.717 1.00 73.31 181 THR A O 1
ATOM 1464 N N . SER A 1 182 ? -27.529 4.638 43.797 1.00 70.75 182 SER A N 1
ATOM 1465 C CA . SER A 1 182 ? -28.978 4.532 44.009 1.00 70.75 182 SER A CA 1
ATOM 1466 C C . SER A 1 182 ? -29.332 3.449 45.029 1.00 70.75 182 SER A C 1
ATOM 1468 O O . SER A 1 182 ? -30.160 3.699 45.901 1.00 70.75 182 SER A O 1
ATOM 1470 N N . ILE A 1 183 ? -28.675 2.285 44.981 1.00 75.81 183 ILE A N 1
ATOM 1471 C CA . ILE A 1 183 ? -28.887 1.200 45.956 1.00 75.81 183 ILE A CA 1
ATOM 1472 C C . ILE A 1 183 ? -28.485 1.656 47.362 1.00 75.81 183 ILE A C 1
ATOM 1474 O O . ILE A 1 183 ? -29.262 1.493 48.300 1.00 75.81 183 ILE A O 1
ATOM 1478 N N . LEU A 1 184 ? -27.320 2.299 47.501 1.00 81.75 184 LEU A N 1
ATOM 1479 C CA . LEU A 1 184 ? -26.878 2.876 48.775 1.00 81.75 184 LEU A CA 1
ATOM 1480 C C . LEU A 1 184 ? -27.877 3.904 49.317 1.00 81.75 184 LEU A C 1
ATOM 1482 O O . LEU A 1 184 ? -28.206 3.863 50.498 1.00 81.75 184 LEU A O 1
ATOM 1486 N N . ARG A 1 185 ? -28.411 4.789 48.464 1.00 82.75 185 ARG A N 1
ATOM 1487 C CA . ARG A 1 185 ? -29.438 5.760 48.877 1.00 82.75 185 ARG A CA 1
ATOM 1488 C C . ARG A 1 185 ? -30.711 5.084 49.375 1.00 82.75 185 ARG A C 1
ATOM 1490 O O . ARG A 1 185 ? -31.208 5.465 50.429 1.00 82.75 185 ARG A O 1
ATOM 1497 N N . VAL A 1 186 ? -31.221 4.084 48.656 1.00 86.19 186 VAL A N 1
ATOM 1498 C CA . VAL A 1 186 ? -32.416 3.335 49.078 1.00 86.19 186 VAL A CA 1
ATOM 1499 C C . VAL A 1 186 ? -32.168 2.625 50.408 1.00 86.19 186 VAL A C 1
ATOM 1501 O O . VAL A 1 186 ? -33.005 2.722 51.301 1.00 86.19 186 VAL A O 1
ATOM 1504 N N . LEU A 1 187 ? -31.007 1.984 50.579 1.00 86.69 187 LEU A N 1
ATOM 1505 C CA . LEU A 1 187 ? -30.636 1.327 51.833 1.00 86.69 187 LEU A CA 1
ATOM 1506 C C . LEU A 1 187 ? -30.578 2.318 52.997 1.00 86.69 187 LEU A C 1
ATOM 1508 O O . LEU A 1 187 ? -31.211 2.079 54.021 1.00 86.69 187 LEU A O 1
ATOM 1512 N N . VAL A 1 188 ? -29.899 3.455 52.831 1.00 90.19 188 VAL A N 1
ATOM 1513 C CA . VAL A 1 188 ? -29.804 4.488 53.875 1.00 90.19 188 VAL A CA 1
ATOM 1514 C C . VAL A 1 188 ? -31.185 5.039 54.234 1.00 90.19 188 VAL A C 1
ATOM 1516 O O . VAL A 1 188 ? -31.515 5.125 55.414 1.00 90.19 188 VAL A O 1
ATOM 1519 N N . ILE A 1 189 ? -32.024 5.353 53.242 1.00 90.56 189 ILE A N 1
ATOM 1520 C CA . ILE A 1 189 ? -33.390 5.839 53.484 1.00 90.56 189 ILE A CA 1
ATOM 1521 C C . ILE A 1 189 ? -34.219 4.772 54.207 1.00 90.56 189 ILE A C 1
ATOM 1523 O O . ILE A 1 189 ? -34.860 5.082 55.209 1.00 90.56 189 ILE A O 1
ATOM 1527 N N . SER A 1 190 ? -34.170 3.512 53.763 1.00 87.62 190 SER A N 1
ATOM 1528 C CA . SER A 1 190 ? -34.891 2.418 54.425 1.00 87.62 190 SER A CA 1
ATOM 1529 C C . SER A 1 190 ? -34.427 2.206 55.867 1.00 87.62 190 SER A C 1
ATOM 1531 O O . SER A 1 190 ? -35.260 2.038 56.754 1.00 87.62 190 SER A O 1
ATOM 1533 N N . ALA A 1 191 ? -33.120 2.299 56.128 1.00 89.12 191 ALA A N 1
ATOM 1534 C CA . ALA A 1 191 ? -32.560 2.166 57.464 1.00 89.12 191 ALA A CA 1
ATOM 1535 C C . ALA A 1 191 ? -33.030 3.309 58.375 1.00 89.12 191 ALA A C 1
ATOM 1537 O O . ALA A 1 191 ? -33.450 3.055 59.501 1.00 89.12 191 ALA A O 1
ATOM 1538 N N . MET A 1 192 ? -33.041 4.553 57.878 1.00 91.44 192 MET A N 1
ATOM 1539 C CA . MET A 1 192 ? -33.570 5.697 58.630 1.00 91.44 192 MET A CA 1
ATOM 1540 C C . MET A 1 192 ? -35.062 5.548 58.942 1.00 91.44 192 MET A C 1
ATOM 1542 O O . MET A 1 192 ? -35.476 5.835 60.062 1.00 91.44 192 MET A O 1
ATOM 1546 N N . VAL A 1 193 ? -35.865 5.064 57.989 1.00 91.38 193 VAL A N 1
ATOM 1547 C CA . VAL A 1 193 ? -37.299 4.815 58.207 1.00 91.38 193 VAL A CA 1
ATOM 1548 C C . VAL A 1 193 ? -37.511 3.734 59.267 1.00 91.38 193 VAL A C 1
ATOM 1550 O O . VAL A 1 193 ? -38.299 3.938 60.187 1.00 91.38 193 VAL A O 1
ATOM 1553 N N . ILE A 1 194 ? -36.783 2.616 59.190 1.00 91.69 194 ILE A N 1
ATOM 1554 C CA . ILE A 1 194 ? -36.875 1.530 60.177 1.00 91.69 194 ILE A CA 1
ATOM 1555 C C . ILE A 1 194 ? -36.477 2.027 61.571 1.00 91.69 194 ILE A C 1
ATOM 1557 O O . ILE A 1 194 ? -37.195 1.768 62.536 1.00 91.69 194 ILE A O 1
ATOM 1561 N N . LEU A 1 195 ? -35.380 2.782 61.689 1.00 91.31 195 LEU A N 1
ATOM 1562 C CA . LEU A 1 195 ? -34.951 3.371 62.961 1.00 91.31 195 LEU A CA 1
ATOM 1563 C C . LEU A 1 195 ? -35.985 4.368 63.511 1.00 91.31 195 LEU A C 1
ATOM 1565 O O . LEU A 1 195 ? -36.281 4.358 64.708 1.00 91.31 195 LEU A O 1
ATOM 1569 N N . GLY A 1 196 ? -36.581 5.195 62.649 1.00 90.88 196 GLY A N 1
ATOM 1570 C CA . GLY A 1 196 ? -37.652 6.117 63.032 1.00 90.88 196 GLY A CA 1
ATOM 1571 C C . GLY A 1 196 ? -38.897 5.386 63.540 1.00 90.88 196 GLY A C 1
ATOM 1572 O O . GLY A 1 196 ? -39.435 5.726 64.589 1.00 90.88 196 GLY A O 1
ATOM 1573 N N . LEU A 1 197 ? -39.318 4.323 62.854 1.00 90.62 197 LEU A N 1
ATOM 1574 C CA . LEU A 1 197 ? -40.456 3.504 63.278 1.00 90.62 197 LEU A CA 1
ATOM 1575 C C . LEU A 1 197 ? -40.171 2.752 64.582 1.00 90.62 197 LEU A C 1
ATOM 1577 O O . LEU A 1 197 ? -41.034 2.702 65.454 1.00 90.62 197 LEU A O 1
ATOM 1581 N N . ALA A 1 198 ? -38.963 2.210 64.749 1.00 89.25 198 ALA A N 1
ATOM 1582 C CA . ALA A 1 198 ? -38.565 1.507 65.965 1.00 89.25 198 ALA A CA 1
ATOM 1583 C C . ALA A 1 198 ? -38.538 2.440 67.186 1.00 89.25 198 ALA A C 1
ATOM 1585 O O . ALA A 1 198 ? -39.041 2.085 68.255 1.00 89.25 198 ALA A O 1
ATOM 1586 N N . THR A 1 199 ? -37.998 3.652 67.029 1.00 91.94 199 THR A N 1
ATOM 1587 C CA . THR A 1 199 ? -37.971 4.656 68.105 1.00 91.94 199 THR A CA 1
ATOM 1588 C C . THR A 1 199 ? -39.375 5.150 68.455 1.00 91.94 199 THR A C 1
ATOM 1590 O O . THR A 1 199 ? -39.714 5.213 69.639 1.00 91.94 199 THR A O 1
ATOM 1593 N N . LEU A 1 200 ? -40.224 5.410 67.453 1.00 90.94 200 LEU A N 1
ATOM 1594 C CA . LEU A 1 200 ? -41.627 5.776 67.652 1.00 90.94 200 LEU A CA 1
ATOM 1595 C C . LEU A 1 200 ? -42.398 4.666 68.383 1.00 90.94 200 LEU A C 1
ATOM 1597 O O . LEU A 1 200 ? -43.062 4.936 69.381 1.00 90.94 200 LEU A O 1
ATOM 1601 N N . ALA A 1 201 ? -42.278 3.415 67.931 1.00 88.38 201 ALA A N 1
ATOM 1602 C CA . ALA A 1 201 ? -42.943 2.273 68.552 1.00 88.38 201 ALA A CA 1
ATOM 1603 C C . ALA A 1 201 ? -42.518 2.101 70.019 1.00 88.38 201 ALA A C 1
ATOM 1605 O O . ALA A 1 201 ? -43.371 1.954 70.896 1.00 88.38 201 ALA A O 1
ATOM 1606 N N . GLY A 1 202 ? -41.215 2.194 70.312 1.00 88.19 202 GLY A N 1
ATOM 1607 C CA . GLY A 1 202 ? -40.702 2.135 71.682 1.00 88.19 202 GLY A CA 1
ATOM 1608 C C . GLY A 1 202 ? -41.238 3.262 72.573 1.00 88.19 202 GLY A C 1
ATOM 1609 O O . GLY A 1 202 ? -41.610 3.023 73.725 1.00 88.19 202 GLY A O 1
ATOM 1610 N N . TRP A 1 203 ? -41.336 4.481 72.038 1.00 89.94 203 TRP A N 1
ATOM 1611 C CA . TRP A 1 203 ? -41.901 5.627 72.752 1.00 89.94 203 TRP A CA 1
ATOM 1612 C C . TRP A 1 203 ? -43.397 5.446 73.054 1.00 89.94 203 TRP A C 1
ATOM 1614 O O . TRP A 1 203 ? -43.821 5.627 74.198 1.00 89.94 203 TRP A O 1
ATOM 1624 N N . VAL A 1 204 ? -44.175 4.987 72.070 1.00 88.12 204 VAL A N 1
ATOM 1625 C CA . VAL A 1 204 ? -45.613 4.705 72.207 1.00 88.12 204 VAL A CA 1
ATOM 1626 C C . VAL A 1 204 ? -45.869 3.616 73.253 1.00 88.12 204 VAL A C 1
ATOM 1628 O O . VAL A 1 204 ? -46.701 3.803 74.142 1.00 88.12 204 VAL A O 1
ATOM 1631 N N . ILE A 1 205 ? -45.119 2.510 73.216 1.00 86.56 205 ILE A N 1
ATOM 1632 C CA . ILE A 1 205 ? -45.221 1.424 74.207 1.00 86.56 205 ILE A CA 1
ATOM 1633 C C . ILE A 1 205 ? -44.925 1.949 75.617 1.00 86.56 205 ILE A C 1
ATOM 1635 O O . ILE A 1 205 ? -45.678 1.670 76.554 1.00 86.56 205 ILE A O 1
ATOM 1639 N N . ARG A 1 206 ? -43.862 2.750 75.778 1.00 85.31 206 ARG A N 1
ATOM 1640 C CA . ARG A 1 206 ? -43.489 3.342 77.071 1.00 85.31 206 ARG A CA 1
ATOM 1641 C C . ARG A 1 206 ? -44.596 4.224 77.642 1.00 85.31 206 ARG A C 1
ATOM 1643 O O . ARG A 1 206 ? -44.807 4.204 78.852 1.00 85.31 206 ARG A O 1
ATOM 1650 N N . GLN A 1 207 ? -45.278 4.999 76.806 1.00 83.62 207 GLN A N 1
ATOM 1651 C CA . GLN A 1 207 ? -46.279 5.954 77.275 1.00 83.62 207 GLN A CA 1
ATOM 1652 C C . GLN A 1 207 ? -47.661 5.323 77.471 1.00 83.62 207 GLN A C 1
ATOM 1654 O O . GLN A 1 207 ? -48.375 5.707 78.393 1.00 83.62 207 GLN A O 1
ATOM 1659 N N . LEU A 1 208 ? -48.029 4.334 76.653 1.00 83.62 208 LEU A N 1
ATOM 1660 C CA . LEU A 1 208 ? -49.343 3.702 76.727 1.00 83.62 208 LEU A CA 1
ATOM 1661 C C . LEU A 1 208 ? -49.372 2.496 77.666 1.00 83.62 208 LEU A C 1
ATOM 1663 O O . LEU A 1 208 ? -50.332 2.355 78.411 1.00 83.62 208 LEU A O 1
ATOM 1667 N N . ILE A 1 209 ? -48.378 1.608 77.654 1.00 83.94 209 ILE A N 1
ATOM 1668 C CA . ILE A 1 209 ? -48.497 0.295 78.318 1.00 83.94 209 ILE A CA 1
ATOM 1669 C C . ILE A 1 209 ? -47.923 0.306 79.740 1.00 83.94 209 ILE A C 1
ATOM 1671 O O . ILE A 1 209 ? -48.523 -0.256 80.656 1.00 83.94 209 ILE A O 1
ATOM 1675 N N . LEU A 1 210 ? -46.784 0.968 79.966 1.00 84.62 210 LEU A N 1
ATOM 1676 C CA . LEU A 1 210 ? -46.118 0.945 81.277 1.00 84.62 210 LEU A CA 1
ATOM 1677 C C . LEU A 1 210 ? -46.936 1.597 82.411 1.00 84.62 210 LEU A C 1
ATOM 1679 O O . LEU A 1 210 ? -46.947 1.027 83.504 1.00 84.62 210 LEU A O 1
ATOM 1683 N N . PRO A 1 211 ? -47.613 2.751 82.226 1.00 82.62 211 PRO A N 1
ATOM 1684 C CA . PRO A 1 211 ? -48.388 3.370 83.303 1.00 82.62 211 PRO A CA 1
ATOM 1685 C C . PRO A 1 211 ? -49.522 2.495 83.875 1.00 82.62 211 PRO A C 1
ATOM 1687 O O . PRO A 1 211 ? -49.528 2.303 85.092 1.00 82.62 211 PRO A O 1
ATOM 1690 N N . PRO A 1 212 ? -50.442 1.907 83.079 1.00 77.31 212 PRO A N 1
ATOM 1691 C CA . PRO A 1 212 ? -51.511 1.058 83.621 1.00 77.31 212 PRO A CA 1
ATOM 1692 C C . PRO A 1 212 ? -50.990 -0.261 84.212 1.00 77.31 212 PRO A C 1
ATOM 1694 O O . PRO A 1 212 ? -51.533 -0.742 85.207 1.00 77.31 212 PRO A O 1
ATOM 1697 N N . LEU A 1 213 ? -49.900 -0.824 83.674 1.00 83.19 213 LEU A N 1
ATOM 1698 C CA . LEU A 1 213 ? -49.243 -1.985 84.289 1.00 83.19 213 LEU A CA 1
ATOM 1699 C C . LEU A 1 213 ? -48.677 -1.655 85.675 1.00 83.19 213 LEU A C 1
ATOM 1701 O O . LEU A 1 213 ? -48.789 -2.449 86.603 1.00 83.19 213 LEU A O 1
ATOM 1705 N N . ARG A 1 214 ? -48.101 -0.462 85.856 1.00 83.06 214 ARG A N 1
ATOM 1706 C CA . ARG A 1 214 ? -47.653 -0.017 87.184 1.00 83.06 214 ARG A CA 1
ATOM 1707 C C . ARG A 1 214 ? -48.827 0.205 88.131 1.00 83.06 214 ARG A C 1
ATOM 1709 O O . ARG A 1 214 ? -48.731 -0.173 89.291 1.00 83.06 214 ARG A O 1
ATOM 1716 N N . GLN A 1 215 ? -49.925 0.785 87.650 1.00 81.19 215 GLN A N 1
ATOM 1717 C CA . GLN A 1 215 ? -51.127 1.003 88.462 1.00 81.19 215 GLN A CA 1
ATOM 1718 C C . GLN A 1 215 ? -51.732 -0.319 88.954 1.00 81.19 215 GLN A C 1
ATOM 1720 O O . GLN A 1 215 ? -52.024 -0.454 90.140 1.00 81.19 215 GLN A O 1
ATOM 1725 N N . THR A 1 216 ? -51.854 -1.315 88.074 1.00 81.62 216 THR A N 1
ATOM 1726 C CA . THR A 1 216 ? -52.336 -2.659 88.443 1.00 81.62 216 THR A CA 1
ATOM 1727 C C . THR A 1 216 ? -51.393 -3.374 89.402 1.00 81.62 216 THR A C 1
ATOM 1729 O O . THR A 1 216 ? -51.859 -3.957 90.379 1.00 81.62 216 THR A O 1
ATOM 1732 N N . LEU A 1 217 ? -50.076 -3.283 89.187 1.00 84.62 217 LEU A N 1
ATOM 1733 C CA . LEU A 1 217 ? -49.086 -3.852 90.104 1.00 84.62 217 LEU A CA 1
ATOM 1734 C C . LEU A 1 217 ? -49.189 -3.232 91.504 1.00 84.62 217 LEU A C 1
ATOM 1736 O O . LEU A 1 217 ? -49.182 -3.951 92.500 1.00 84.62 217 LEU A O 1
ATOM 1740 N N . VAL A 1 218 ? -49.320 -1.906 91.582 1.00 84.50 218 VAL A N 1
ATOM 1741 C CA . VAL A 1 218 ? -49.475 -1.187 92.853 1.00 84.50 218 VAL A CA 1
ATOM 1742 C C . VAL A 1 218 ? -50.766 -1.599 93.565 1.00 84.50 218 VAL A C 1
ATOM 1744 O O . VAL A 1 218 ? -50.745 -1.789 94.777 1.00 84.50 218 VAL A O 1
ATOM 1747 N N . LEU A 1 219 ? -51.872 -1.790 92.838 1.00 82.19 219 LEU A N 1
ATOM 1748 C CA . LEU A 1 219 ? -53.121 -2.284 93.425 1.00 82.19 219 LEU A CA 1
ATOM 1749 C C . LEU A 1 219 ? -52.962 -3.685 94.007 1.00 82.19 219 LEU A C 1
ATOM 1751 O O . LEU A 1 219 ? -53.347 -3.919 95.148 1.00 82.19 219 LEU A O 1
ATOM 1755 N N . ALA A 1 220 ? -52.368 -4.599 93.239 1.00 83.50 220 ALA A N 1
ATOM 1756 C CA . ALA A 1 220 ? -52.118 -5.961 93.690 1.00 83.50 220 ALA A CA 1
ATOM 1757 C C . ALA A 1 220 ? -51.257 -5.981 94.965 1.00 83.50 220 ALA A C 1
ATOM 1759 O O . ALA A 1 220 ? -51.565 -6.711 95.904 1.00 83.50 220 ALA A O 1
ATOM 1760 N N . GLN A 1 221 ? -50.222 -5.134 95.027 1.00 86.31 221 GLN A N 1
ATOM 1761 C CA . GLN A 1 221 ? -49.379 -4.980 96.217 1.00 86.31 221 GLN A CA 1
ATOM 1762 C C . GLN A 1 221 ? -50.159 -4.442 97.424 1.00 86.31 221 GLN A C 1
ATOM 1764 O O . GLN A 1 221 ? -49.969 -4.937 98.532 1.00 86.31 221 GLN A O 1
ATOM 1769 N N . SER A 1 222 ? -51.051 -3.467 97.233 1.00 83.12 222 SER A N 1
ATOM 1770 C CA . SER A 1 222 ? -51.890 -2.937 98.316 1.00 83.12 222 SER A CA 1
ATOM 1771 C C . SER A 1 222 ? -52.883 -3.967 98.848 1.00 83.12 222 SER A C 1
ATOM 1773 O O . SER A 1 222 ? -52.983 -4.130 100.061 1.00 83.12 222 SER A O 1
ATOM 1775 N N . ILE A 1 223 ? -53.535 -4.728 97.963 1.00 84.00 223 ILE A N 1
ATOM 1776 C CA . ILE A 1 223 ? -54.418 -5.836 98.358 1.00 84.00 223 ILE A CA 1
ATOM 1777 C C . ILE A 1 223 ? -53.631 -6.881 99.160 1.00 84.00 223 ILE A C 1
ATOM 1779 O O . ILE A 1 223 ? -54.089 -7.311 100.216 1.00 84.00 223 ILE A O 1
ATOM 1783 N N . ALA A 1 224 ? -52.433 -7.260 98.699 1.00 83.00 224 ALA A N 1
ATOM 1784 C CA . ALA A 1 224 ? -51.579 -8.225 99.395 1.00 83.00 224 ALA A CA 1
ATOM 1785 C C . ALA A 1 224 ? -51.121 -7.733 100.781 1.00 83.00 224 ALA A C 1
ATOM 1787 O O . ALA A 1 224 ? -50.947 -8.540 101.690 1.00 83.00 224 ALA A O 1
ATOM 1788 N N . ALA A 1 225 ? -50.961 -6.419 100.958 1.00 85.69 225 ALA A N 1
ATOM 1789 C CA . ALA A 1 225 ? -50.651 -5.795 102.243 1.00 85.69 225 ALA A CA 1
ATOM 1790 C C . ALA A 1 225 ? -51.882 -5.617 103.160 1.00 85.69 225 ALA A C 1
ATOM 1792 O O . ALA A 1 225 ? -51.743 -5.095 104.264 1.00 85.69 225 ALA A O 1
ATOM 1793 N N . GLY A 1 226 ? -53.079 -6.022 102.718 1.00 78.50 226 GLY A N 1
ATOM 1794 C CA . GLY A 1 226 ? -54.332 -5.858 103.462 1.00 78.50 226 GLY A CA 1
ATOM 1795 C C . GLY A 1 226 ? -54.956 -4.460 103.361 1.00 78.50 226 GLY A C 1
ATOM 1796 O O . GLY A 1 226 ? -55.989 -4.206 103.979 1.00 78.50 226 GLY A O 1
ATOM 1797 N N . ASP A 1 227 ? -54.376 -3.559 102.563 1.00 80.19 227 ASP A N 1
ATOM 1798 C CA . ASP A 1 227 ? -54.915 -2.224 102.299 1.00 80.19 227 ASP A CA 1
ATOM 1799 C C . ASP A 1 227 ? -55.941 -2.281 101.158 1.00 80.19 227 ASP A C 1
ATOM 1801 O O . ASP A 1 227 ? -55.632 -2.107 99.976 1.00 80.19 227 ASP A O 1
ATOM 1805 N N . LEU A 1 228 ? -57.198 -2.522 101.534 1.00 82.00 228 LEU A N 1
ATOM 1806 C CA . LEU A 1 228 ? -58.345 -2.522 100.625 1.00 82.00 228 LEU A CA 1
ATOM 1807 C C . LEU A 1 228 ? -58.949 -1.122 100.436 1.00 82.00 228 LEU A C 1
ATOM 1809 O O . LEU A 1 228 ? -60.067 -1.028 99.936 1.00 82.00 228 LEU A O 1
ATOM 1813 N N . SER A 1 229 ? -58.291 -0.034 100.855 1.00 74.06 229 SER A N 1
ATOM 1814 C CA . SER A 1 229 ? -58.860 1.324 100.770 1.00 74.06 229 SER A CA 1
ATOM 1815 C C . SER A 1 229 ? -58.711 1.975 99.389 1.00 74.06 229 SER A C 1
ATOM 1817 O O . SER A 1 229 ? -59.410 2.940 99.082 1.00 74.06 229 SER A O 1
ATOM 1819 N N . ARG A 1 230 ? -57.837 1.434 98.532 1.00 73.25 230 ARG A N 1
ATOM 1820 C CA . ARG A 1 230 ? -57.541 2.002 97.211 1.00 73.25 230 ARG A CA 1
ATOM 1821 C C . ARG A 1 230 ? -58.630 1.680 96.195 1.00 73.25 230 ARG A C 1
ATOM 1823 O O . ARG A 1 230 ? -59.072 0.538 96.087 1.00 73.25 230 ARG A O 1
ATOM 1830 N N . ASP A 1 231 ? -59.013 2.692 95.426 1.00 68.19 231 ASP A N 1
ATOM 1831 C CA . ASP A 1 231 ? -59.911 2.567 94.283 1.00 68.19 231 ASP A CA 1
ATOM 1832 C C . ASP A 1 231 ? -59.155 2.927 93.000 1.00 68.19 231 ASP A C 1
ATOM 1834 O O . ASP A 1 231 ? -58.390 3.896 92.967 1.00 68.19 231 ASP A O 1
ATOM 1838 N N . ILE A 1 232 ? -59.334 2.122 91.956 1.00 68.44 232 ILE A N 1
ATOM 1839 C CA . ILE A 1 232 ? -58.748 2.368 90.639 1.00 68.44 232 ILE A CA 1
ATOM 1840 C C . ILE A 1 232 ? -59.879 2.542 89.648 1.00 68.44 232 ILE A C 1
ATOM 1842 O O . ILE A 1 232 ? -60.559 1.588 89.274 1.00 68.44 232 ILE A O 1
ATOM 1846 N N . THR A 1 233 ? -60.018 3.772 89.169 1.00 66.88 233 THR A N 1
ATOM 1847 C CA . THR A 1 233 ? -60.892 4.118 88.058 1.00 66.88 233 THR A CA 1
ATOM 1848 C C . THR A 1 233 ? -60.069 4.137 86.773 1.00 66.88 233 THR A C 1
ATOM 1850 O O . THR A 1 233 ? -59.093 4.874 86.635 1.00 66.88 233 THR A O 1
ATOM 1853 N N . THR A 1 234 ? -60.433 3.285 85.816 1.00 71.44 234 THR A N 1
ATOM 1854 C CA . THR A 1 234 ? -59.802 3.244 84.493 1.00 71.44 234 THR A CA 1
ATOM 1855 C C . THR A 1 234 ? -60.794 3.707 83.430 1.00 71.44 234 THR A C 1
ATOM 1857 O O . THR A 1 234 ? -61.898 3.185 83.323 1.00 71.44 234 THR A O 1
ATOM 1860 N N . GLY A 1 235 ? -60.408 4.696 82.618 1.00 74.38 235 GLY A N 1
ATOM 186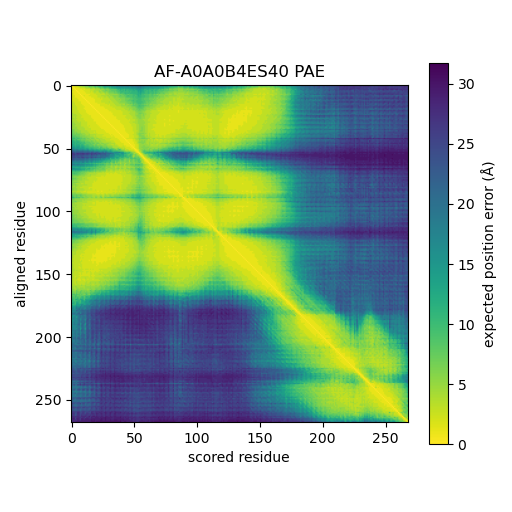1 C CA . GLY A 1 235 ? -61.171 5.123 81.433 1.00 74.38 235 GLY A CA 1
ATOM 1862 C C . GLY A 1 235 ? -60.858 4.300 80.177 1.00 74.38 235 GLY A C 1
ATOM 1863 O O . GLY A 1 235 ? -61.307 4.632 79.080 1.00 74.38 235 GLY A O 1
ATOM 1864 N N . ARG A 1 236 ? -60.031 3.260 80.314 1.00 77.44 236 ARG A N 1
ATOM 1865 C CA . ARG A 1 236 ? -59.454 2.491 79.211 1.00 77.44 236 ARG A CA 1
ATOM 1866 C C . ARG A 1 236 ? -60.328 1.278 78.889 1.00 77.44 236 ARG A C 1
ATOM 1868 O O . ARG A 1 236 ? -60.793 0.600 79.799 1.00 77.44 236 ARG A O 1
ATOM 1875 N N . ARG A 1 237 ? -60.549 1.006 77.599 1.00 81.00 237 ARG A N 1
ATOM 1876 C CA . ARG A 1 237 ? -61.472 -0.044 77.113 1.00 81.00 237 ARG A CA 1
ATOM 1877 C C . ARG A 1 237 ? -60.777 -1.261 76.485 1.00 81.00 237 ARG A C 1
ATOM 1879 O O . ARG A 1 237 ? -61.452 -2.099 75.899 1.00 81.00 237 ARG A O 1
ATOM 1886 N N . ASP A 1 238 ? -59.453 -1.337 76.576 1.00 84.69 238 ASP A N 1
ATOM 1887 C CA . ASP A 1 238 ? -58.660 -2.460 76.063 1.00 84.69 238 ASP A CA 1
ATOM 1888 C C . ASP A 1 238 ? -58.429 -3.535 77.139 1.00 84.69 238 ASP A C 1
ATOM 1890 O O . ASP A 1 238 ? -58.967 -3.455 78.246 1.00 84.69 238 ASP A O 1
ATOM 1894 N N . GLU A 1 239 ? -57.628 -4.549 76.819 1.00 83.00 239 GLU A N 1
ATOM 1895 C CA . GLU A 1 239 ? -57.345 -5.701 77.678 1.00 83.00 239 GLU A CA 1
ATOM 1896 C C . GLU A 1 239 ? -56.752 -5.282 79.035 1.00 83.00 239 GLU A C 1
ATOM 1898 O O . GLU A 1 239 ? -57.079 -5.868 80.068 1.00 83.00 239 GLU A O 1
ATOM 1903 N N . LEU A 1 240 ? -55.935 -4.221 79.065 1.00 82.38 240 LEU A N 1
ATOM 1904 C CA . LEU A 1 240 ? -55.385 -3.670 80.309 1.00 82.38 240 LEU A CA 1
ATOM 1905 C C . LEU A 1 240 ? -56.462 -2.951 81.130 1.00 82.38 240 LEU A C 1
ATOM 1907 O O . LEU A 1 240 ? -56.472 -3.051 82.356 1.00 82.38 240 LEU A O 1
ATOM 1911 N N . GLY A 1 241 ? -57.390 -2.257 80.467 1.00 83.56 241 GLY A N 1
ATOM 1912 C CA . GLY A 1 241 ? -58.570 -1.682 81.112 1.00 83.56 241 GLY A CA 1
ATOM 1913 C C . GLY A 1 241 ? -59.478 -2.742 81.739 1.00 83.56 241 GLY A C 1
ATOM 1914 O O . GLY A 1 241 ? -59.895 -2.593 82.888 1.00 83.56 241 GLY A O 1
ATOM 1915 N N . GLN A 1 242 ? -59.721 -3.846 81.030 1.00 84.31 242 GLN A N 1
ATOM 1916 C CA . GLN A 1 242 ? -60.502 -4.974 81.547 1.00 84.31 242 GLN A CA 1
ATOM 1917 C C . GLN A 1 242 ? -59.823 -5.629 82.759 1.00 84.31 242 GLN A C 1
ATOM 1919 O O . GLN A 1 242 ? -60.490 -5.911 83.755 1.00 84.31 242 GLN A O 1
ATOM 1924 N N . LEU A 1 243 ? -58.496 -5.795 82.723 1.00 83.88 243 LEU A N 1
ATOM 1925 C CA . LEU A 1 243 ? -57.725 -6.322 83.851 1.00 83.88 243 LEU A CA 1
ATOM 1926 C C . LEU A 1 243 ? -57.815 -5.415 85.091 1.00 83.88 243 LEU A C 1
ATOM 1928 O O . LEU A 1 243 ? -58.077 -5.905 86.191 1.00 83.88 243 LEU A O 1
ATOM 1932 N N . CYS A 1 244 ? -57.652 -4.096 84.924 1.00 81.38 244 CYS A N 1
ATOM 1933 C CA . CYS A 1 244 ? -57.851 -3.122 86.005 1.00 81.38 244 CYS A CA 1
ATOM 1934 C C . CYS A 1 244 ? -59.251 -3.243 86.625 1.00 81.38 244 CYS A C 1
ATOM 1936 O O . CYS A 1 244 ? -59.389 -3.244 87.849 1.00 81.38 244 CYS A O 1
ATOM 1938 N N . GLN A 1 245 ? -60.284 -3.364 85.787 1.00 84.00 245 GLN A N 1
ATOM 1939 C CA . GLN A 1 245 ? -61.672 -3.450 86.236 1.00 84.00 245 GLN A CA 1
ATOM 1940 C C . GLN A 1 245 ? -61.950 -4.740 87.021 1.00 84.00 245 GLN A C 1
ATOM 1942 O O . GLN A 1 245 ? -62.614 -4.706 88.061 1.00 84.00 245 GLN A O 1
ATOM 1947 N N . ALA A 1 246 ? -61.419 -5.874 86.556 1.00 84.25 246 ALA A N 1
ATOM 1948 C CA . ALA A 1 246 ? -61.534 -7.151 87.253 1.00 84.25 246 ALA A CA 1
ATOM 1949 C C . ALA A 1 246 ? -60.864 -7.101 88.638 1.00 84.25 246 ALA A C 1
ATOM 1951 O O . ALA A 1 246 ? -61.464 -7.513 89.631 1.00 84.25 246 ALA A O 1
ATOM 1952 N N . MET A 1 247 ? -59.664 -6.515 88.726 1.00 83.38 247 MET A N 1
ATOM 1953 C CA . MET A 1 247 ? -58.953 -6.317 89.995 1.00 83.38 247 MET A CA 1
ATOM 1954 C C . MET A 1 247 ? -59.706 -5.378 90.949 1.00 83.38 247 MET A C 1
ATOM 1956 O O . MET A 1 247 ? -59.787 -5.660 92.142 1.00 83.38 247 MET A O 1
ATOM 1960 N N . SER A 1 248 ? -60.304 -4.293 90.446 1.00 82.94 248 SER A N 1
ATOM 1961 C CA . SER A 1 248 ? -61.140 -3.399 91.264 1.00 82.94 248 SER A CA 1
ATOM 1962 C C . SER A 1 248 ? -62.361 -4.134 91.834 1.00 82.94 248 SER A C 1
ATOM 1964 O O . SER A 1 248 ? -62.630 -4.076 93.036 1.00 82.94 248 SER A O 1
ATOM 1966 N N . THR A 1 249 ? -63.034 -4.933 91.001 1.00 84.94 249 THR A N 1
ATOM 1967 C CA . THR A 1 249 ? -64.175 -5.765 91.419 1.00 84.94 249 THR A CA 1
ATOM 1968 C C . THR A 1 249 ? -63.772 -6.767 92.509 1.00 84.94 249 THR A C 1
ATOM 1970 O O . THR A 1 249 ? -64.488 -6.932 93.496 1.00 84.94 249 THR A O 1
ATOM 1973 N N . MET A 1 250 ? -62.595 -7.391 92.386 1.00 84.00 250 MET A N 1
ATOM 1974 C CA . MET A 1 250 ? -62.046 -8.285 93.411 1.00 84.00 250 MET A CA 1
ATOM 1975 C C . MET A 1 250 ? -61.823 -7.562 94.749 1.00 84.00 250 MET A C 1
ATOM 1977 O O . MET A 1 250 ? -62.225 -8.081 95.790 1.00 84.00 250 MET A O 1
ATOM 1981 N N . THR A 1 251 ? -61.245 -6.357 94.736 1.00 84.88 251 THR A N 1
ATOM 1982 C CA . THR A 1 251 ? -61.042 -5.538 95.946 1.00 84.88 251 THR A CA 1
ATOM 1983 C C . THR A 1 251 ? -62.361 -5.196 96.636 1.00 84.88 251 THR A C 1
ATOM 1985 O O . THR A 1 251 ? -62.446 -5.276 97.862 1.00 84.88 251 THR A O 1
ATOM 1988 N N . ILE A 1 252 ? -63.400 -4.843 95.870 1.00 84.94 252 ILE A N 1
ATOM 1989 C CA . ILE A 1 252 ? -64.737 -4.541 96.407 1.00 84.94 252 ILE A CA 1
ATOM 1990 C C . ILE A 1 252 ? -65.317 -5.769 97.113 1.00 84.94 252 ILE A C 1
ATOM 1992 O O . ILE A 1 252 ? -65.732 -5.666 98.267 1.00 84.94 252 ILE A O 1
ATOM 1996 N N . ASN A 1 253 ? -65.271 -6.932 96.460 1.00 86.19 253 ASN A N 1
ATOM 1997 C CA . ASN A 1 253 ? -65.774 -8.181 97.031 1.00 86.19 253 ASN A CA 1
ATOM 1998 C C . ASN A 1 253 ? -65.022 -8.563 98.317 1.00 86.19 253 ASN A C 1
ATOM 2000 O O . ASN A 1 253 ? -65.645 -8.931 99.310 1.00 86.19 253 ASN A O 1
ATOM 2004 N N . LEU A 1 254 ? -63.690 -8.425 98.338 1.00 85.88 254 LEU A N 1
ATOM 2005 C CA . LEU A 1 254 ? -62.882 -8.659 99.541 1.00 85.88 254 LEU A CA 1
ATOM 2006 C C . LEU A 1 254 ? -63.252 -7.695 100.677 1.00 85.88 254 LEU A C 1
ATOM 2008 O O . LEU A 1 254 ? -63.399 -8.121 101.822 1.00 85.88 254 LEU A O 1
ATOM 2012 N N . ARG A 1 255 ? -63.449 -6.406 100.371 1.00 84.69 255 ARG A N 1
ATOM 2013 C CA . ARG A 1 255 ? -63.845 -5.390 101.359 1.00 84.69 255 ARG A CA 1
ATOM 2014 C C . ARG A 1 255 ? -65.221 -5.697 101.950 1.00 84.69 255 ARG A C 1
ATOM 2016 O O . ARG A 1 255 ? -65.418 -5.545 103.154 1.00 84.69 255 ARG A O 1
ATOM 2023 N N . GLU A 1 256 ? -66.163 -6.145 101.124 1.00 84.25 256 GLU A N 1
ATOM 2024 C CA . GLU A 1 256 ? -67.498 -6.537 101.574 1.00 84.25 256 GLU A CA 1
ATOM 2025 C C . GLU A 1 256 ? -67.459 -7.791 102.460 1.00 84.25 256 GLU A C 1
ATOM 2027 O O . GLU A 1 256 ? -68.108 -7.813 103.506 1.00 84.25 256 GLU A O 1
ATOM 2032 N N . LEU A 1 257 ? -66.657 -8.797 102.097 1.00 84.81 257 LEU A N 1
ATOM 2033 C CA . LEU A 1 257 ? -66.449 -9.993 102.919 1.00 84.81 257 LEU A CA 1
ATOM 2034 C C . LEU A 1 257 ? -65.881 -9.641 104.299 1.00 84.81 257 LEU A C 1
ATOM 2036 O O . LEU A 1 257 ? -66.433 -10.074 105.309 1.00 84.81 257 LEU A O 1
ATOM 2040 N N . VAL A 1 258 ? -64.839 -8.805 104.364 1.00 82.94 258 VAL A N 1
ATOM 2041 C CA . VAL A 1 258 ? -64.265 -8.344 105.641 1.00 82.94 258 VAL A CA 1
ATOM 2042 C C . VAL A 1 258 ? -65.298 -7.562 106.458 1.00 82.94 258 VAL A C 1
ATOM 2044 O O . VAL A 1 258 ? -65.443 -7.806 107.653 1.00 82.94 258 VAL A O 1
ATOM 2047 N N . LYS A 1 259 ? -66.075 -6.672 105.826 1.00 82.38 259 LYS A N 1
ATOM 2048 C CA . LYS A 1 259 ? -67.135 -5.910 106.506 1.00 82.38 259 LYS A CA 1
ATOM 2049 C C . LYS A 1 259 ? -68.208 -6.823 107.108 1.00 82.38 259 LYS A C 1
ATOM 2051 O O . LYS A 1 259 ? -68.620 -6.591 108.240 1.00 82.38 259 LYS A O 1
ATOM 2056 N N . ARG A 1 260 ? -68.637 -7.862 106.382 1.00 81.31 260 ARG A N 1
ATOM 2057 C CA . ARG A 1 260 ? -69.606 -8.860 106.871 1.00 81.31 260 ARG A CA 1
ATOM 2058 C C . ARG A 1 260 ? -69.057 -9.655 108.059 1.00 81.31 260 ARG A C 1
ATOM 2060 O O . ARG A 1 260 ? -69.804 -9.905 108.997 1.00 81.31 260 ARG A O 1
ATOM 2067 N N . ILE A 1 261 ? -67.767 -10.003 108.048 1.00 80.69 261 ILE A N 1
ATOM 2068 C CA . ILE A 1 261 ? -67.108 -10.674 109.181 1.00 80.69 261 ILE A CA 1
ATOM 2069 C C . ILE A 1 261 ? -67.108 -9.767 110.418 1.00 80.69 261 ILE A C 1
ATOM 2071 O O . ILE A 1 261 ? -67.512 -10.209 111.486 1.00 80.69 261 ILE A O 1
ATOM 2075 N N . VAL A 1 262 ? -66.721 -8.495 110.273 1.00 75.12 262 VAL A N 1
ATOM 2076 C CA . VAL A 1 262 ? -66.701 -7.532 111.390 1.00 75.12 262 VAL A CA 1
ATOM 2077 C C . VAL A 1 262 ? -68.108 -7.299 111.955 1.00 75.12 262 VAL A C 1
ATOM 2079 O O . VAL A 1 262 ? -68.291 -7.350 113.164 1.00 75.12 262 VAL A O 1
ATOM 2082 N N . GLN A 1 263 ? -69.122 -7.136 111.101 1.00 72.19 263 GLN A N 1
ATOM 2083 C CA . GLN A 1 263 ? -70.515 -6.979 111.546 1.00 72.19 263 GLN A CA 1
ATOM 2084 C C . GLN A 1 263 ? -71.072 -8.222 112.256 1.00 72.19 263 GLN A C 1
ATOM 2086 O O . GLN A 1 263 ? -71.908 -8.087 113.144 1.00 72.19 263 GLN A O 1
ATOM 2091 N N . GLY A 1 264 ? -70.621 -9.421 111.878 1.00 67.38 264 GLY A N 1
ATOM 2092 C CA . GLY A 1 264 ? -70.981 -10.659 112.572 1.00 67.38 264 GLY A CA 1
ATOM 2093 C C . GLY A 1 264 ? -70.343 -10.792 113.958 1.00 67.38 264 GLY A C 1
ATOM 2094 O O . GLY A 1 264 ? -70.875 -11.518 114.790 1.00 67.38 264 GLY A O 1
ATOM 2095 N N . ILE A 1 265 ? -69.235 -10.088 114.218 1.00 65.31 265 ILE A N 1
ATOM 2096 C CA . ILE A 1 265 ? -68.563 -10.067 115.526 1.00 65.31 265 ILE A CA 1
ATOM 2097 C C . ILE A 1 265 ? -69.250 -9.081 116.490 1.00 65.31 265 ILE A C 1
ATOM 2099 O O . ILE A 1 265 ? -69.315 -9.373 117.675 1.00 65.31 265 ILE A O 1
ATOM 2103 N N . ASP A 1 266 ? -69.845 -7.986 115.999 1.00 58.59 266 ASP A N 1
ATOM 2104 C CA . ASP A 1 266 ? -70.596 -7.013 116.825 1.00 58.59 266 ASP A CA 1
ATOM 2105 C C . ASP A 1 266 ? -71.982 -7.519 117.300 1.00 58.59 266 ASP A C 1
ATOM 2107 O O . ASP A 1 266 ? -72.658 -6.842 118.076 1.00 58.59 266 ASP A O 1
ATOM 2111 N N . GLN A 1 267 ? -72.441 -8.686 116.826 1.00 50.19 267 GLN A N 1
ATOM 2112 C CA . GLN A 1 267 ? -73.709 -9.315 117.240 1.00 50.19 267 GLN A CA 1
ATOM 2113 C C . GLN A 1 267 ? -73.544 -10.430 118.293 1.00 50.19 267 GLN A C 1
ATOM 2115 O O . GLN A 1 267 ? -74.520 -11.120 118.598 1.00 50.19 267 GLN A O 1
ATOM 2120 N N . LEU A 1 268 ? -72.339 -10.602 118.847 1.00 44.19 268 LEU A N 1
ATOM 2121 C CA . LEU A 1 268 ? -72.011 -11.525 119.943 1.00 44.19 268 LEU A CA 1
ATOM 2122 C C . LEU A 1 268 ? -71.649 -10.747 121.211 1.00 44.19 268 LEU A C 1
ATOM 2124 O O . LEU A 1 268 ? -72.068 -11.207 122.297 1.00 44.19 268 LEU A O 1
#

Solvent-accessible surface area (backbone atoms only — not comparable to full-atom values): 14149 Å² total; per-residue (Å²): 111,70,69,57,55,54,53,48,54,50,32,55,49,34,45,51,51,21,56,49,29,46,54,52,19,51,52,28,46,52,49,23,47,52,35,47,52,48,42,38,52,56,41,53,51,53,48,51,52,43,56,74,68,72,46,81,85,51,68,68,59,57,55,48,47,56,50,40,58,48,52,52,51,45,51,52,52,36,53,54,27,46,50,44,26,74,73,70,40,63,69,64,34,48,50,57,28,51,54,46,49,52,51,46,53,50,52,53,55,55,48,62,75,75,55,57,79,83,55,41,59,53,51,46,55,26,49,54,26,47,51,49,21,51,53,28,45,53,51,20,52,52,28,44,53,52,27,53,55,37,51,51,54,48,51,57,50,49,56,47,54,51,52,54,49,54,52,50,50,51,52,52,51,52,52,52,53,54,51,52,56,49,52,51,47,52,50,53,52,51,51,51,50,52,52,52,51,52,52,50,51,53,52,50,47,56,68,65,52,48,56,59,53,51,52,47,52,52,49,53,53,32,50,76,72,69,49,62,84,76,83,71,88,71,96,51,88,50,73,69,28,52,50,43,50,52,52,41,53,49,44,52,53,52,48,51,53,54,50,52,54,54,57,60,57,77,76,112

Sequence (268 aa):
AQAYRKQFGQFVTDSHQAAQALKDMQKQADEARMQFEFVELEMYSALRATIATHRELNADTLTFAENASELLRLLLALRNREYCYVQQGGEQCLKEWEELMQATENSVSLLQTRISAEQKDVLQTAQEAIISYRVAFKQYSANRIANERGAEKMKQLADRVMRDTDQALSTHQQQMVRRSTSILRVLVISAMVILGLATLAGWVIRQLILPPLRQTLVLAQSIAAGDLSRDITTGRRDELGQLCQAMSTMTINLRELVKRIVQGIDQL